Protein AF-A0A6C0FCL9-F1 (afdb_monomer_lite)

pLDDT: mean 81.34, std 17.06, range [39.16, 98.12]

Foldseek 3Di:
DDWDALCNFADPDPPPPPVCVLQPDDDLVPDPQWDFDDDPNDTATEGDDPPDDPVNSVLVVVQLVVLLVVLAQLLVLLVPDDLVVDDPLLVLLSVLLCQARNPPHPAEHADDCVSPDDQKAKAFAGKDFADPVPADQFADQPPDCVRVDPPDPPVSVVVNVRLSRIHGNYIHMHGHCVVVVHDDPLSSLLSSLCRSNVVSYHDPCSCDPSSVVSSVSSVVRD

Structure (mmCIF, N/CA/C/O backbone):
data_AF-A0A6C0FCL9-F1
#
_entry.id   AF-A0A6C0FCL9-F1
#
loop_
_atom_site.group_PDB
_atom_site.id
_atom_site.type_symbol
_atom_site.label_atom_id
_atom_site.label_alt_id
_atom_site.label_comp_id
_atom_site.label_asym_id
_atom_site.label_entity_id
_atom_site.label_seq_id
_atom_site.pdbx_PDB_ins_code
_atom_site.Cartn_x
_atom_site.Cartn_y
_atom_site.Cartn_z
_atom_site.occupancy
_atom_site.B_iso_or_equiv
_atom_site.auth_seq_id
_atom_site.auth_comp_id
_atom_site.auth_asym_id
_atom_site.auth_atom_id
_atom_site.pdbx_PDB_model_num
ATOM 1 N N . MET A 1 1 ? 12.953 -1.611 21.930 1.00 54.69 1 MET A N 1
ATOM 2 C CA . MET A 1 1 ? 11.938 -2.032 20.941 1.00 54.69 1 MET A CA 1
ATOM 3 C C . MET A 1 1 ? 12.520 -3.198 20.156 1.00 54.69 1 MET A C 1
ATOM 5 O O . MET A 1 1 ? 13.611 -3.046 19.620 1.00 54.69 1 MET A O 1
ATOM 9 N N . VAL A 1 2 ? 11.875 -4.367 20.166 1.00 50.66 2 VAL A N 1
ATOM 10 C CA . VAL A 1 2 ? 12.336 -5.530 19.387 1.00 50.66 2 VAL A CA 1
ATOM 11 C C . VAL A 1 2 ? 11.951 -5.294 17.926 1.00 50.66 2 VAL A C 1
ATOM 13 O O . VAL A 1 2 ? 10.780 -5.051 17.640 1.00 50.66 2 VAL A O 1
ATOM 16 N N . LYS A 1 3 ? 12.930 -5.308 17.015 1.00 55.44 3 LYS A N 1
ATOM 17 C CA . LYS A 1 3 ? 12.666 -5.286 15.572 1.00 55.44 3 LYS A CA 1
ATOM 18 C C . LYS A 1 3 ? 12.391 -6.713 15.124 1.00 55.44 3 LYS A C 1
ATOM 20 O O . LYS A 1 3 ? 13.231 -7.580 15.348 1.00 55.44 3 LYS A O 1
ATOM 25 N N . LEU A 1 4 ? 11.234 -6.936 14.516 1.00 55.12 4 LEU A N 1
ATOM 26 C CA . LEU A 1 4 ? 10.933 -8.198 13.860 1.00 55.12 4 LEU A CA 1
ATOM 27 C C . LEU A 1 4 ? 11.399 -8.088 12.410 1.00 55.12 4 LEU A C 1
ATOM 29 O O . LEU A 1 4 ? 11.199 -7.065 11.748 1.00 55.12 4 LEU A O 1
ATOM 33 N N . THR A 1 5 ? 12.054 -9.126 11.911 1.00 53.56 5 THR A N 1
ATOM 34 C CA . THR A 1 5 ? 12.313 -9.234 10.480 1.00 53.56 5 THR A CA 1
ATOM 35 C C . THR A 1 5 ? 10.999 -9.504 9.749 1.00 53.56 5 THR A C 1
ATOM 37 O O . THR A 1 5 ? 10.046 -10.032 10.323 1.00 53.56 5 THR A O 1
ATOM 40 N N . GLU A 1 6 ? 10.950 -9.176 8.457 1.00 51.12 6 GLU A N 1
ATOM 41 C CA . GLU A 1 6 ? 9.853 -9.584 7.568 1.00 51.12 6 GLU A CA 1
ATOM 42 C C . GLU A 1 6 ? 9.535 -11.081 7.721 1.00 51.12 6 GLU A C 1
ATOM 44 O O . GLU A 1 6 ? 8.375 -11.470 7.707 1.00 51.12 6 GLU A O 1
ATOM 49 N N . TRP A 1 7 ? 10.543 -11.918 7.975 1.00 51.59 7 TRP A N 1
ATOM 50 C CA . TRP A 1 7 ? 10.391 -13.365 8.123 1.00 51.59 7 TRP A CA 1
ATOM 51 C C . TRP A 1 7 ? 9.833 -13.817 9.467 1.00 51.59 7 TRP A C 1
ATOM 53 O O . TRP A 1 7 ? 9.133 -14.825 9.504 1.00 51.59 7 TRP A O 1
ATOM 63 N N . ASP A 1 8 ? 10.065 -13.054 10.534 1.00 52.69 8 ASP A N 1
ATOM 64 C CA . ASP A 1 8 ? 9.484 -13.338 11.852 1.00 52.69 8 ASP A CA 1
ATOM 65 C C . ASP A 1 8 ? 7.955 -13.151 11.851 1.00 52.69 8 ASP A C 1
ATOM 67 O O . ASP A 1 8 ? 7.264 -13.649 12.739 1.00 52.69 8 ASP A O 1
ATOM 71 N N . VAL A 1 9 ? 7.426 -12.438 10.847 1.00 54.75 9 VAL A N 1
ATOM 72 C CA . VAL A 1 9 ? 6.026 -12.001 10.757 1.00 54.75 9 VAL A CA 1
ATOM 73 C C . VAL A 1 9 ? 5.304 -12.577 9.528 1.00 54.75 9 VAL A C 1
ATOM 75 O O . VAL A 1 9 ? 4.130 -12.927 9.621 1.00 54.75 9 VAL A O 1
ATOM 78 N N . LEU A 1 10 ? 5.974 -12.694 8.375 1.00 53.25 10 LEU A N 1
ATOM 79 C CA . LEU A 1 10 ? 5.348 -13.075 7.102 1.00 53.25 10 LEU A CA 1
ATOM 80 C C . LEU A 1 10 ? 5.262 -14.586 6.893 1.00 53.25 10 LEU A C 1
ATOM 82 O O . LEU A 1 10 ? 4.273 -15.051 6.344 1.00 53.25 10 LEU A O 1
ATOM 86 N N . VAL A 1 11 ? 6.274 -15.368 7.273 1.00 47.28 11 VAL A N 1
ATOM 87 C CA . VAL A 1 11 ? 6.359 -16.769 6.837 1.00 47.28 11 VAL A CA 1
ATOM 88 C C . VAL A 1 11 ? 6.848 -17.636 7.978 1.00 47.28 11 VAL A C 1
ATOM 90 O O . VAL A 1 11 ? 8.023 -17.972 8.086 1.00 47.28 11 VAL A O 1
ATOM 93 N N . ASN A 1 12 ? 5.903 -18.103 8.784 1.00 44.75 12 ASN A N 1
ATOM 94 C CA . ASN A 1 12 ? 6.090 -19.333 9.541 1.00 44.75 12 ASN A CA 1
ATOM 95 C C . ASN A 1 12 ? 5.885 -20.532 8.586 1.00 44.75 12 ASN A C 1
ATOM 97 O O . ASN A 1 12 ? 5.016 -21.374 8.775 1.00 44.75 12 ASN A O 1
ATOM 101 N N . GLY A 1 13 ? 6.648 -20.550 7.494 1.00 40.31 13 GLY A N 1
ATOM 102 C CA . GLY A 1 13 ? 6.708 -21.615 6.498 1.00 40.31 13 GLY A CA 1
ATOM 103 C C . GLY A 1 13 ? 8.093 -22.244 6.561 1.00 40.31 13 GLY A C 1
ATOM 104 O O . GLY A 1 13 ? 9.093 -21.552 6.778 1.00 40.31 13 GLY A O 1
ATOM 105 N N . ARG A 1 14 ? 8.174 -23.570 6.426 1.00 40.28 14 ARG A N 1
ATOM 106 C CA . ARG A 1 14 ? 9.465 -24.272 6.407 1.00 40.28 14 ARG A CA 1
ATOM 107 C C . ARG A 1 14 ? 10.369 -23.645 5.338 1.00 40.28 14 ARG A C 1
ATOM 109 O O . ARG A 1 14 ? 9.902 -23.221 4.285 1.00 40.28 14 ARG A O 1
ATOM 116 N N . LYS A 1 15 ? 11.681 -23.613 5.588 1.00 43.03 15 LYS A N 1
ATOM 117 C CA . LYS A 1 15 ? 12.685 -23.345 4.547 1.00 43.03 15 LYS A CA 1
ATOM 118 C C . LYS A 1 15 ? 12.400 -24.318 3.383 1.00 43.03 15 LYS A C 1
ATOM 120 O O . LYS A 1 15 ? 12.544 -25.520 3.584 1.00 43.03 15 LYS A O 1
ATOM 125 N N . GLY A 1 16 ? 11.907 -23.816 2.245 1.00 49.69 16 GLY A N 1
ATOM 126 C CA . GLY A 1 16 ? 11.413 -24.629 1.117 1.00 49.69 16 GLY A CA 1
ATOM 127 C C . GLY A 1 16 ? 9.919 -24.487 0.774 1.00 49.69 16 GLY A C 1
ATOM 128 O O . GLY A 1 16 ? 9.460 -25.148 -0.150 1.00 49.69 16 GLY A O 1
ATOM 129 N N . ASP A 1 17 ? 9.150 -23.653 1.480 1.00 58.12 17 ASP A N 1
ATOM 130 C CA . ASP A 1 17 ? 7.783 -23.307 1.069 1.00 58.12 17 ASP A CA 1
ATOM 131 C C . ASP A 1 17 ? 7.803 -22.326 -0.116 1.00 58.12 17 ASP A C 1
ATOM 133 O O . ASP A 1 17 ? 8.295 -21.203 0.006 1.00 58.12 17 ASP A O 1
ATOM 137 N N . SER A 1 18 ? 7.250 -22.749 -1.256 1.00 57.31 18 SER A N 1
ATOM 138 C CA . SER A 1 18 ? 7.145 -21.950 -2.487 1.00 57.31 18 SER A CA 1
ATOM 139 C C . SER A 1 18 ? 6.470 -20.586 -2.291 1.00 57.31 18 SER A C 1
ATOM 141 O O . SER A 1 18 ? 6.788 -19.639 -3.003 1.00 57.31 18 SER A O 1
ATOM 143 N N . THR A 1 19 ? 5.599 -20.429 -1.286 1.00 56.75 19 THR A N 1
ATOM 144 C CA . THR A 1 19 ? 4.970 -19.131 -0.975 1.00 56.75 19 THR A CA 1
ATOM 145 C C . THR A 1 19 ? 5.979 -18.083 -0.505 1.00 56.75 19 THR A C 1
ATOM 147 O O . THR A 1 19 ? 5.795 -16.891 -0.762 1.00 56.75 19 THR A O 1
ATOM 150 N N . ARG A 1 20 ? 7.090 -18.518 0.106 1.00 58.12 20 ARG A N 1
ATOM 151 C CA . ARG A 1 20 ? 8.201 -17.648 0.499 1.00 58.12 20 ARG A CA 1
ATOM 152 C C . ARG A 1 20 ? 8.870 -17.014 -0.714 1.00 58.12 20 ARG A C 1
ATOM 154 O O . ARG A 1 20 ? 9.129 -15.818 -0.696 1.00 58.12 20 ARG A O 1
ATOM 161 N N . GLU A 1 21 ? 9.109 -17.791 -1.765 1.00 59.94 21 GLU A N 1
ATOM 162 C CA . GLU A 1 21 ? 9.793 -17.327 -2.980 1.00 59.94 21 GLU A CA 1
ATOM 163 C C . GLU A 1 21 ? 8.985 -16.251 -3.722 1.00 59.94 21 GLU A C 1
ATOM 165 O O . GLU A 1 21 ? 9.554 -15.376 -4.370 1.00 59.94 21 GLU A O 1
ATOM 170 N N . ILE A 1 22 ? 7.656 -16.262 -3.574 1.00 64.19 22 ILE A N 1
ATOM 171 C CA . ILE A 1 22 ? 6.773 -15.273 -4.202 1.00 64.19 22 ILE A CA 1
ATOM 172 C C . ILE A 1 22 ? 6.792 -13.934 -3.436 1.00 64.19 22 ILE A C 1
ATOM 174 O O . ILE A 1 22 ? 6.650 -12.885 -4.060 1.00 64.19 22 ILE A O 1
ATOM 178 N N . TRP A 1 23 ? 7.030 -13.9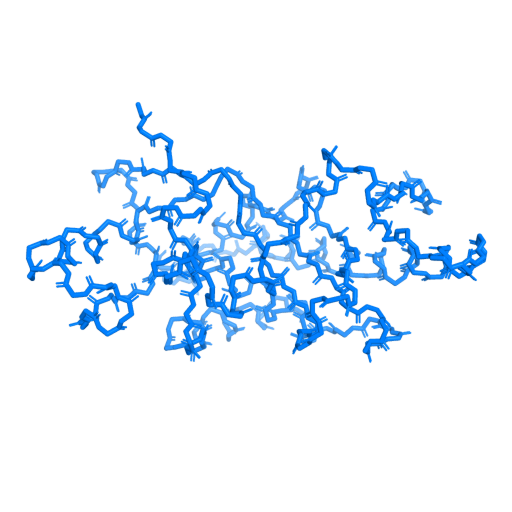36 -2.120 1.00 65.19 23 TRP A N 1
ATOM 179 C CA . TRP A 1 23 ? 7.094 -12.722 -1.282 1.00 65.19 23 TRP A CA 1
ATOM 180 C C . TRP A 1 23 ? 8.518 -12.183 -1.057 1.00 65.19 23 TRP A C 1
ATOM 182 O O . TRP A 1 23 ? 8.700 -11.006 -0.708 1.00 65.19 23 TRP A O 1
ATOM 192 N N . ASP A 1 24 ? 9.530 -13.029 -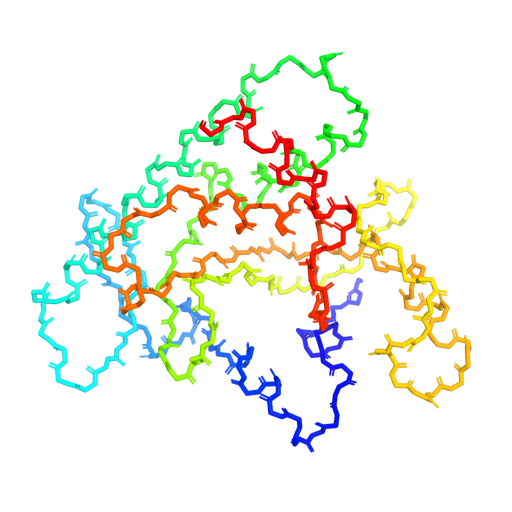1.262 1.00 66.38 24 ASP A N 1
ATOM 193 C CA . ASP A 1 24 ? 10.948 -12.699 -1.122 1.00 66.38 24 ASP A CA 1
ATOM 194 C C . ASP A 1 24 ? 11.482 -12.007 -2.378 1.00 66.38 24 ASP A C 1
ATOM 196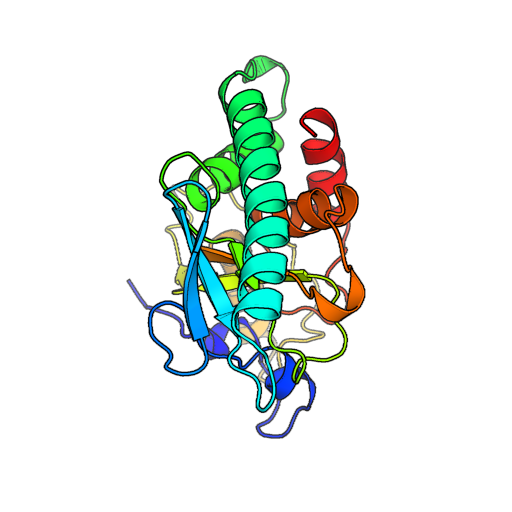 O O . ASP A 1 24 ? 12.160 -12.592 -3.224 1.00 66.38 24 ASP A O 1
ATOM 200 N N . PHE A 1 25 ? 11.140 -10.732 -2.530 1.00 71.88 25 PHE A N 1
ATOM 201 C CA . PHE A 1 25 ? 11.783 -9.882 -3.519 1.00 71.88 25 PHE A CA 1
ATOM 202 C C . PHE A 1 25 ? 12.275 -8.579 -2.889 1.00 71.88 25 PHE A C 1
ATOM 204 O O . PHE A 1 25 ? 11.694 -8.085 -1.908 1.00 71.88 25 PHE A O 1
ATOM 211 N N . PRO A 1 26 ? 13.392 -8.049 -3.416 1.00 73.75 26 PRO A N 1
ATOM 212 C CA . PRO A 1 26 ? 14.170 -7.057 -2.707 1.00 73.75 26 PRO A CA 1
ATOM 213 C C . PRO A 1 26 ? 13.488 -5.688 -2.735 1.00 73.75 26 PRO A C 1
ATOM 215 O O . PRO A 1 26 ? 12.796 -5.339 -3.692 1.00 73.75 26 PRO A O 1
ATOM 218 N N . ASP A 1 27 ? 13.714 -4.912 -1.677 1.00 81.31 27 ASP A N 1
ATOM 219 C CA . ASP A 1 27 ? 13.297 -3.514 -1.582 1.00 81.31 27 ASP A CA 1
ATOM 220 C C . ASP A 1 27 ? 13.949 -2.688 -2.711 1.00 81.31 27 ASP A C 1
ATOM 222 O O . ASP A 1 27 ? 15.181 -2.670 -2.812 1.00 81.31 27 ASP A O 1
ATOM 226 N N . PRO A 1 28 ? 13.175 -1.986 -3.559 1.00 79.06 28 PRO A N 1
ATOM 227 C CA . PRO A 1 28 ? 13.692 -1.183 -4.655 1.00 79.06 28 PRO A CA 1
ATOM 228 C C . PRO A 1 28 ? 14.589 -0.036 -4.197 1.00 79.06 28 PRO A C 1
ATOM 230 O O . PRO A 1 28 ? 15.353 0.475 -5.009 1.00 79.06 28 PRO A O 1
ATOM 233 N N . ILE A 1 29 ? 14.522 0.372 -2.927 1.00 77.12 29 ILE A N 1
ATOM 234 C CA . ILE A 1 29 ? 15.414 1.393 -2.366 1.00 77.12 29 ILE A CA 1
ATOM 235 C C . ILE A 1 29 ? 16.844 0.851 -2.238 1.00 77.12 29 ILE A C 1
ATOM 237 O O . ILE A 1 29 ? 17.804 1.589 -2.436 1.00 77.12 29 ILE A O 1
ATOM 241 N N . ASN A 1 30 ? 16.988 -0.442 -1.944 1.00 76.69 30 ASN A N 1
ATOM 242 C CA . ASN A 1 30 ? 18.251 -1.065 -1.553 1.00 76.69 30 ASN A CA 1
ATOM 243 C C . ASN A 1 30 ? 18.708 -2.159 -2.533 1.00 76.69 30 ASN A C 1
ATOM 245 O O . ASN A 1 30 ? 19.544 -2.994 -2.190 1.00 76.69 30 ASN A O 1
ATOM 249 N N . SER A 1 31 ? 18.153 -2.196 -3.750 1.00 81.88 31 SER A N 1
ATOM 250 C CA . SER A 1 31 ? 18.373 -3.297 -4.690 1.00 81.88 31 SER A CA 1
ATOM 251 C C . SER A 1 31 ? 18.832 -2.851 -6.067 1.00 81.88 31 SER A C 1
ATOM 253 O O . SER A 1 31 ? 18.216 -2.007 -6.713 1.00 81.88 31 SER A O 1
ATOM 255 N N . SER A 1 32 ? 19.843 -3.545 -6.589 1.00 85.12 32 SER A N 1
ATOM 256 C CA . SER A 1 32 ? 20.283 -3.422 -7.981 1.00 85.12 32 SER A CA 1
ATOM 257 C C . SER A 1 32 ? 19.276 -3.981 -8.995 1.00 85.12 32 SER A C 1
ATOM 259 O O . SER A 1 32 ? 19.417 -3.700 -10.188 1.00 85.12 32 SER A O 1
ATOM 261 N N . THR A 1 33 ? 18.259 -4.723 -8.532 1.00 88.00 33 THR A N 1
ATOM 262 C CA . THR A 1 33 ? 17.177 -5.312 -9.348 1.00 88.00 33 THR A CA 1
ATOM 263 C C . THR A 1 33 ? 16.291 -4.250 -9.992 1.00 88.00 33 THR A C 1
ATOM 265 O O . THR A 1 33 ? 15.643 -4.520 -11.001 1.00 88.00 33 THR A O 1
ATOM 268 N N . TYR A 1 34 ? 16.272 -3.041 -9.433 1.00 91.75 34 TYR A N 1
ATOM 269 C CA . TYR A 1 34 ? 15.454 -1.940 -9.916 1.00 91.75 34 TYR A CA 1
ATOM 270 C C . TYR A 1 34 ? 16.313 -0.845 -10.542 1.00 91.75 34 TYR A C 1
ATOM 272 O O . TYR A 1 34 ? 17.492 -0.663 -10.225 1.00 91.75 34 TYR A O 1
ATOM 280 N N . GLU A 1 35 ? 15.706 -0.124 -11.470 1.00 92.69 35 GLU A N 1
ATOM 281 C CA . GLU A 1 35 ? 16.215 1.095 -12.071 1.00 92.69 35 GLU A CA 1
ATOM 282 C C . GLU A 1 35 ? 15.272 2.246 -11.729 1.00 92.69 35 GLU A C 1
ATOM 284 O O . GLU A 1 35 ? 14.050 2.097 -11.766 1.00 92.69 35 GLU A O 1
ATOM 289 N N . SER A 1 36 ? 15.845 3.396 -11.381 1.00 93.69 36 SER A N 1
ATOM 290 C CA . SER A 1 36 ? 15.086 4.620 -11.147 1.00 93.69 36 SER A CA 1
ATOM 291 C C . SER A 1 36 ? 14.842 5.321 -12.479 1.00 93.69 36 SER A C 1
ATOM 293 O O . SER A 1 36 ? 15.761 5.917 -13.038 1.00 93.69 36 SER A O 1
ATOM 295 N N . ILE A 1 37 ? 13.597 5.314 -12.945 1.00 95.12 37 ILE A N 1
ATOM 296 C CA . ILE A 1 37 ? 13.179 6.014 -14.160 1.00 95.12 37 ILE A CA 1
ATOM 297 C C . ILE A 1 37 ? 12.484 7.321 -13.781 1.00 95.12 37 ILE A C 1
ATOM 299 O O . ILE A 1 37 ? 11.510 7.322 -13.026 1.00 95.12 37 ILE A O 1
ATOM 303 N N . THR A 1 38 ? 12.975 8.443 -14.308 1.00 95.38 38 THR A N 1
ATOM 304 C CA . THR A 1 38 ? 12.361 9.759 -14.086 1.00 95.38 38 THR A CA 1
ATOM 305 C C . THR A 1 38 ? 11.255 10.011 -15.104 1.00 95.38 38 THR A C 1
ATOM 307 O O . THR A 1 38 ? 11.496 10.004 -16.308 1.00 95.38 38 THR A O 1
ATOM 310 N N . TYR A 1 39 ? 10.048 10.302 -14.625 1.00 95.31 39 TYR A N 1
ATOM 311 C CA . TYR A 1 39 ? 8.908 10.700 -15.442 1.00 95.31 39 TYR A CA 1
ATOM 312 C C . TYR A 1 39 ? 8.123 11.820 -14.749 1.00 95.31 39 TYR A C 1
ATOM 314 O O . TYR A 1 39 ? 7.870 11.761 -13.547 1.00 95.31 39 TYR A O 1
ATOM 322 N N . ALA A 1 40 ? 7.760 12.870 -15.496 1.00 94.12 40 ALA A N 1
ATOM 323 C CA . ALA A 1 40 ? 7.053 14.049 -14.973 1.00 94.12 40 ALA A CA 1
ATOM 324 C C . ALA A 1 40 ? 7.689 14.646 -13.691 1.00 94.12 40 ALA A C 1
ATOM 326 O O . ALA A 1 40 ? 6.992 15.034 -12.754 1.00 94.12 40 ALA A O 1
ATOM 327 N N . GLY A 1 41 ? 9.027 14.675 -13.628 1.00 92.00 41 GLY A N 1
ATOM 328 C CA . GLY A 1 41 ? 9.785 15.210 -12.488 1.00 92.00 41 GLY A CA 1
ATOM 329 C C . GLY A 1 41 ? 9.803 14.326 -11.232 1.00 92.00 41 GLY A C 1
ATOM 330 O O . GLY A 1 41 ? 10.355 14.736 -10.213 1.00 92.00 41 GLY A O 1
ATOM 331 N N . LYS A 1 42 ? 9.225 13.119 -11.278 1.00 92.56 42 LYS A N 1
ATOM 332 C CA . LYS A 1 42 ? 9.266 12.123 -10.197 1.00 92.56 42 LYS A CA 1
ATOM 333 C C . LYS A 1 42 ? 10.057 10.890 -10.643 1.00 92.56 42 LYS A C 1
ATOM 335 O O . LYS A 1 42 ? 10.077 10.561 -11.823 1.00 92.56 42 LYS A O 1
ATOM 340 N N . SER A 1 43 ? 10.711 10.219 -9.698 1.00 92.81 43 SER A N 1
ATOM 341 C CA . SER A 1 43 ? 11.435 8.961 -9.932 1.00 92.81 43 SER A CA 1
ATOM 342 C C . SER A 1 43 ? 10.560 7.771 -9.532 1.00 92.81 43 SER A C 1
ATOM 344 O O . SER A 1 43 ? 9.891 7.818 -8.495 1.00 92.81 43 SER A O 1
ATOM 346 N N . TYR A 1 44 ? 10.568 6.732 -10.368 1.00 93.38 44 TYR A N 1
ATOM 347 C CA . TYR A 1 44 ? 9.815 5.493 -10.201 1.00 93.38 44 TYR A CA 1
ATOM 348 C C . TYR A 1 44 ? 10.744 4.287 -10.313 1.00 93.38 44 TYR A C 1
ATOM 350 O O . TYR A 1 44 ? 11.589 4.230 -11.207 1.00 93.38 44 TYR A O 1
ATOM 358 N N . SER A 1 45 ? 10.566 3.310 -9.425 1.00 93.94 45 SER A N 1
ATOM 359 C CA . SER A 1 45 ? 11.366 2.085 -9.414 1.00 93.94 45 SER A CA 1
ATOM 360 C C . SER A 1 45 ? 10.781 1.046 -10.369 1.00 93.94 45 SER A C 1
ATOM 362 O O . SER A 1 45 ? 9.708 0.495 -10.118 1.00 93.94 45 SER A O 1
ATOM 364 N N . VAL A 1 46 ? 11.506 0.773 -11.452 1.00 94.00 46 VAL A N 1
ATOM 365 C CA . VAL A 1 46 ? 11.133 -0.160 -12.526 1.00 94.00 46 VAL A CA 1
ATOM 366 C C . VAL A 1 46 ? 12.076 -1.362 -12.492 1.00 94.00 46 VAL A C 1
ATOM 368 O O . VAL A 1 46 ? 13.285 -1.196 -12.343 1.00 94.00 46 VAL A O 1
ATOM 371 N N . CYS A 1 47 ? 11.560 -2.584 -12.603 1.00 91.81 47 CYS A N 1
ATOM 372 C CA . CYS A 1 47 ? 12.378 -3.794 -12.578 1.00 91.81 47 CYS A CA 1
ATOM 373 C C . CYS A 1 47 ? 13.282 -3.876 -13.815 1.00 91.81 47 CYS A C 1
ATOM 375 O O . CYS A 1 47 ? 12.843 -3.712 -14.959 1.00 91.81 47 CYS A O 1
ATOM 377 N N . LYS A 1 48 ? 14.554 -4.216 -13.602 1.00 89.81 48 LYS A N 1
ATOM 378 C CA . LYS A 1 48 ? 15.490 -4.512 -14.687 1.00 89.81 48 LYS A CA 1
ATOM 379 C C . LYS A 1 48 ? 15.206 -5.904 -15.233 1.00 89.81 48 LYS A C 1
ATOM 381 O O . LYS A 1 48 ? 15.381 -6.906 -14.541 1.00 89.81 48 LYS A O 1
ATOM 386 N N . HIS A 1 49 ? 14.829 -5.974 -16.505 1.00 84.75 49 HIS A N 1
ATOM 387 C CA . HIS A 1 49 ? 14.706 -7.235 -17.232 1.00 84.75 49 HIS A CA 1
ATOM 388 C C . HIS A 1 49 ? 15.594 -7.235 -18.463 1.00 84.75 49 HIS A C 1
ATOM 390 O O . HIS A 1 49 ? 15.673 -6.246 -19.193 1.00 84.75 49 HIS A O 1
ATOM 396 N N . LYS A 1 50 ? 16.231 -8.382 -18.716 1.00 83.94 50 LYS A N 1
ATOM 397 C CA . LYS A 1 50 ? 17.015 -8.597 -19.930 1.00 83.94 50 LYS A CA 1
ATOM 398 C C . LYS A 1 50 ? 16.120 -8.359 -21.150 1.00 83.94 50 LYS A C 1
ATOM 400 O O . LYS A 1 50 ? 15.063 -8.972 -21.263 1.00 83.94 50 LYS A O 1
ATOM 405 N N . GLY A 1 51 ? 16.558 -7.477 -22.045 1.00 86.00 51 GLY A N 1
ATOM 406 C CA . GLY A 1 51 ? 15.848 -7.157 -23.284 1.00 86.00 51 GLY A CA 1
ATOM 407 C C . GLY A 1 51 ? 14.819 -6.028 -23.185 1.00 86.00 51 GLY A C 1
ATOM 408 O O . GLY A 1 51 ? 14.217 -5.709 -24.206 1.00 86.00 51 GLY A O 1
ATOM 409 N N . ARG A 1 52 ? 14.622 -5.393 -22.017 1.00 91.44 52 ARG A N 1
ATOM 410 C CA . ARG A 1 52 ? 13.814 -4.166 -21.950 1.00 91.44 52 ARG A CA 1
ATOM 411 C C . ARG A 1 52 ? 14.550 -2.986 -22.569 1.00 91.44 52 ARG A C 1
ATOM 413 O O . ARG A 1 52 ? 15.705 -2.727 -22.244 1.00 91.44 52 ARG A O 1
ATOM 420 N N . THR A 1 53 ? 13.857 -2.249 -23.428 1.00 94.12 53 THR A N 1
ATOM 421 C CA . THR A 1 53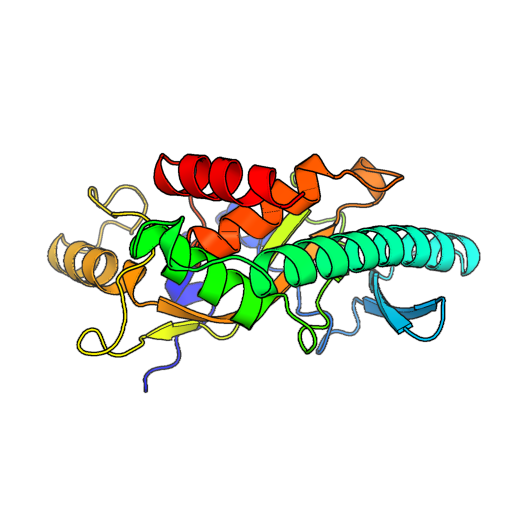 ? 14.344 -0.990 -23.999 1.00 94.12 53 THR A CA 1
ATOM 422 C C . THR A 1 53 ? 14.035 0.185 -23.070 1.00 94.12 53 THR A C 1
ATOM 424 O O . THR A 1 53 ? 13.097 0.134 -22.272 1.00 94.12 53 THR A O 1
ATOM 427 N N . SER A 1 54 ? 14.760 1.298 -23.212 1.00 93.75 54 SER A N 1
ATOM 428 C CA . SER A 1 54 ? 14.482 2.536 -22.462 1.00 93.75 54 SER A CA 1
ATOM 429 C C . SER A 1 54 ? 13.056 3.060 -22.684 1.00 93.75 54 SER A C 1
ATOM 431 O O . SER A 1 54 ? 12.445 3.616 -21.770 1.00 93.75 54 SER A O 1
ATOM 433 N N . SER A 1 55 ? 12.495 2.842 -23.880 1.00 95.19 55 SER A N 1
ATOM 434 C CA . SER A 1 55 ? 11.100 3.175 -24.184 1.00 95.19 55 SER A CA 1
ATOM 435 C C . SER A 1 55 ? 10.132 2.339 -23.342 1.00 95.19 55 SER A C 1
ATOM 437 O O . SER A 1 55 ? 9.266 2.911 -22.687 1.00 95.19 55 SER A O 1
ATOM 439 N N . GLN A 1 56 ? 10.324 1.018 -23.256 1.00 94.69 56 GLN A N 1
ATOM 440 C CA . GLN A 1 56 ? 9.486 0.154 -22.413 1.00 94.69 56 GLN A CA 1
ATOM 441 C C . GLN A 1 56 ? 9.582 0.526 -20.929 1.00 94.69 56 GLN A C 1
ATOM 443 O O . GLN A 1 56 ? 8.563 0.590 -20.248 1.00 94.69 56 GLN A O 1
ATOM 448 N N . MET A 1 57 ? 10.787 0.822 -20.433 1.00 95.06 57 MET A N 1
ATOM 449 C CA . MET A 1 57 ? 10.991 1.263 -19.046 1.00 95.06 57 MET A CA 1
ATOM 450 C C . MET A 1 57 ? 10.248 2.578 -18.755 1.00 95.06 57 MET A C 1
ATOM 452 O O . MET A 1 57 ? 9.652 2.743 -17.691 1.00 95.06 57 MET A O 1
ATOM 456 N N . THR A 1 58 ? 10.227 3.492 -19.728 1.00 95.69 58 THR A N 1
ATOM 457 C CA . THR A 1 58 ? 9.497 4.763 -19.638 1.00 95.69 58 THR A CA 1
ATOM 458 C C . THR A 1 58 ? 7.982 4.552 -19.660 1.00 95.69 58 THR A C 1
ATOM 460 O O . THR A 1 58 ? 7.279 5.173 -18.867 1.00 95.69 58 THR A O 1
ATOM 463 N N . GLU A 1 59 ? 7.460 3.660 -20.508 1.00 95.50 59 GLU A N 1
ATOM 464 C CA . GLU A 1 59 ? 6.031 3.305 -20.511 1.00 95.50 59 GLU A CA 1
ATOM 465 C C . GLU A 1 59 ? 5.585 2.707 -19.171 1.00 95.50 59 GLU A C 1
ATOM 467 O O . GLU A 1 59 ? 4.532 3.061 -18.645 1.00 95.50 59 GLU A O 1
ATOM 472 N N . ILE A 1 60 ? 6.418 1.871 -18.552 1.00 95.38 60 ILE A N 1
ATOM 473 C CA . ILE A 1 60 ? 6.144 1.352 -17.208 1.00 95.38 60 ILE A CA 1
ATOM 474 C C . ILE A 1 60 ? 6.107 2.494 -16.187 1.00 95.38 60 ILE A C 1
ATOM 476 O O . ILE A 1 60 ? 5.155 2.593 -15.413 1.00 95.38 60 ILE A O 1
ATOM 480 N N . ALA A 1 61 ? 7.086 3.403 -16.215 1.00 95.50 61 ALA A N 1
ATOM 481 C CA . ALA A 1 61 ? 7.103 4.564 -15.327 1.00 95.50 61 ALA A CA 1
ATOM 482 C C . ALA A 1 61 ? 5.857 5.456 -15.496 1.00 95.50 61 ALA A C 1
ATOM 484 O O . ALA A 1 61 ? 5.337 5.964 -14.502 1.00 95.50 61 ALA A O 1
ATOM 485 N N . LYS A 1 62 ? 5.322 5.594 -16.720 1.00 96.38 62 LYS A N 1
ATOM 486 C CA . LYS A 1 62 ? 4.043 6.283 -16.974 1.00 96.38 62 LYS A CA 1
ATOM 487 C C . LYS A 1 62 ? 2.882 5.616 -16.239 1.00 96.38 62 LYS A C 1
ATOM 489 O O . LYS A 1 62 ? 2.126 6.310 -15.563 1.00 96.38 62 LYS A O 1
ATOM 494 N N . ILE A 1 63 ? 2.770 4.288 -16.315 1.00 96.25 63 ILE A N 1
ATOM 495 C CA . ILE A 1 63 ? 1.724 3.532 -15.608 1.00 96.25 63 ILE A CA 1
ATOM 496 C C . ILE A 1 63 ? 1.849 3.749 -14.094 1.00 96.25 63 ILE A C 1
ATOM 498 O O . ILE A 1 63 ? 0.871 4.105 -13.436 1.00 96.25 63 ILE A O 1
ATOM 502 N N . LEU A 1 64 ? 3.053 3.608 -13.530 1.00 95.50 64 LEU A N 1
ATOM 503 C CA . LEU A 1 64 ? 3.284 3.832 -12.096 1.00 95.50 64 LEU A CA 1
ATOM 504 C C . LEU A 1 64 ? 2.953 5.277 -11.679 1.00 95.50 64 LEU A C 1
ATOM 506 O O . LEU A 1 64 ? 2.406 5.510 -10.597 1.00 95.50 64 LEU A O 1
ATOM 510 N N . ALA A 1 65 ? 3.216 6.255 -12.548 1.00 95.25 65 ALA A N 1
ATOM 511 C CA . ALA A 1 65 ? 2.849 7.646 -12.318 1.00 95.25 65 ALA A CA 1
ATOM 512 C C . ALA A 1 65 ? 1.333 7.870 -12.276 1.00 95.25 65 ALA A C 1
ATOM 514 O O . ALA A 1 65 ? 0.859 8.657 -11.451 1.00 95.25 65 ALA A O 1
ATOM 515 N N . GLU A 1 66 ? 0.560 7.167 -13.107 1.00 95.94 66 GLU A N 1
ATOM 516 C CA . GLU A 1 66 ? -0.905 7.197 -13.046 1.00 95.94 66 GLU A CA 1
ATOM 517 C C . GLU A 1 66 ? -1.435 6.614 -11.735 1.00 95.94 66 GLU A C 1
ATOM 519 O O . GLU A 1 66 ? -2.310 7.219 -11.106 1.00 95.94 66 GLU A O 1
ATOM 524 N N . TYR A 1 67 ? -0.872 5.495 -11.274 1.00 95.75 67 TYR A N 1
ATOM 525 C CA . TYR A 1 67 ? -1.181 4.949 -9.951 1.00 95.75 67 TYR A CA 1
ATOM 526 C C . TYR A 1 67 ? -0.880 5.965 -8.844 1.00 95.75 67 TYR A C 1
ATOM 528 O O . TYR A 1 67 ? -1.746 6.235 -8.012 1.00 95.75 67 TYR A O 1
ATOM 536 N N . GLN A 1 68 ? 0.298 6.601 -8.866 1.00 95.19 68 GLN A N 1
ATOM 537 C CA . GLN A 1 68 ? 0.683 7.575 -7.840 1.00 95.19 68 GLN A CA 1
ATOM 538 C C . GLN A 1 68 ? -0.241 8.795 -7.851 1.00 95.19 68 GLN A C 1
ATOM 540 O O . GLN A 1 68 ? -0.687 9.243 -6.799 1.00 95.19 68 GLN A O 1
ATOM 545 N N . LYS A 1 69 ? -0.582 9.314 -9.035 1.00 94.69 69 LYS A N 1
ATOM 546 C CA . LYS A 1 69 ? -1.514 10.440 -9.184 1.00 94.69 69 LYS A CA 1
ATOM 547 C C . LYS A 1 69 ? -2.873 10.131 -8.558 1.00 94.69 69 LYS A C 1
ATOM 549 O O . LYS A 1 69 ? -3.464 11.002 -7.922 1.00 94.69 69 LYS A O 1
ATOM 554 N N . ASN A 1 70 ? -3.396 8.924 -8.761 1.00 95.81 70 ASN A N 1
ATOM 555 C CA . ASN A 1 70 ? -4.685 8.539 -8.190 1.00 95.81 70 ASN A CA 1
ATOM 556 C C . ASN A 1 70 ? -4.587 8.227 -6.692 1.00 95.81 70 ASN A C 1
ATOM 558 O O . ASN A 1 70 ? -5.491 8.611 -5.954 1.00 95.81 70 ASN A O 1
ATOM 562 N N . ASN A 1 71 ? -3.473 7.661 -6.222 1.00 95.50 71 ASN A N 1
ATOM 563 C CA . ASN A 1 71 ? -3.195 7.538 -4.792 1.00 95.50 71 ASN A CA 1
ATOM 564 C C . ASN A 1 71 ? -3.227 8.915 -4.109 1.00 95.50 71 ASN A C 1
ATOM 566 O O . ASN A 1 71 ? -3.970 9.107 -3.150 1.00 95.50 71 ASN A O 1
ATOM 570 N N . ASP A 1 72 ? -2.518 9.904 -4.663 1.00 94.44 72 ASP A N 1
ATOM 571 C CA . ASP A 1 72 ? -2.462 11.269 -4.124 1.00 94.44 72 ASP A CA 1
ATOM 572 C C . ASP A 1 72 ? -3.870 11.897 -4.014 1.00 94.44 72 ASP A C 1
ATOM 574 O O . ASP A 1 72 ? -4.188 12.555 -3.019 1.00 94.44 72 ASP A O 1
ATOM 578 N N . LYS A 1 73 ? -4.752 11.650 -4.998 1.00 95.50 73 LYS A N 1
ATOM 579 C CA . LYS A 1 73 ? -6.160 12.089 -4.955 1.00 95.50 73 LYS A CA 1
ATOM 580 C C . LYS A 1 73 ? -6.946 11.425 -3.824 1.00 95.50 73 LYS A C 1
ATOM 582 O O . LYS A 1 73 ? -7.677 12.120 -3.117 1.00 95.50 73 LYS A O 1
ATOM 587 N N . ILE A 1 74 ? -6.811 10.108 -3.656 1.00 96.50 74 ILE A N 1
ATOM 588 C CA . ILE A 1 74 ? -7.474 9.365 -2.574 1.00 96.50 74 ILE A CA 1
ATOM 589 C C . ILE A 1 74 ? -7.001 9.911 -1.224 1.00 96.50 74 ILE A C 1
ATOM 591 O O . ILE A 1 74 ? -7.826 10.251 -0.379 1.00 96.50 74 ILE A O 1
ATOM 595 N N . MET A 1 75 ? -5.690 10.091 -1.041 1.00 96.62 75 MET A N 1
ATOM 596 C CA . MET A 1 75 ? -5.130 10.640 0.197 1.00 96.62 75 MET A CA 1
ATOM 597 C C . MET A 1 75 ? -5.656 12.040 0.502 1.00 96.62 75 MET A C 1
ATOM 599 O O . MET A 1 75 ? -5.992 12.328 1.650 1.00 96.62 75 MET A O 1
ATOM 603 N N . ALA A 1 76 ? -5.772 12.906 -0.509 1.00 95.81 76 ALA A N 1
ATOM 604 C CA . ALA A 1 76 ? -6.323 14.246 -0.333 1.00 95.81 76 ALA A CA 1
ATOM 605 C C . ALA A 1 76 ? -7.783 14.205 0.150 1.00 95.81 76 ALA A C 1
ATOM 607 O O . ALA A 1 76 ? -8.139 14.916 1.091 1.00 95.81 76 ALA A O 1
ATOM 608 N N . LYS A 1 77 ? -8.614 13.330 -0.431 1.00 97.75 77 LYS A N 1
ATOM 609 C CA . LYS A 1 77 ? -10.006 13.136 0.004 1.00 97.75 77 LYS A CA 1
ATOM 610 C C . LYS A 1 77 ? -10.086 12.557 1.425 1.00 97.75 77 LYS A C 1
ATOM 612 O O . LYS A 1 77 ? -10.885 13.034 2.226 1.00 97.75 77 LYS A O 1
ATOM 617 N N . ILE A 1 78 ? -9.236 11.583 1.771 1.00 97.38 78 ILE A N 1
ATOM 618 C CA . ILE A 1 78 ? -9.164 11.021 3.133 1.00 97.38 78 ILE A CA 1
ATOM 619 C C . ILE A 1 78 ? -8.745 12.091 4.151 1.00 97.38 78 ILE A C 1
ATOM 621 O O . ILE A 1 78 ? -9.293 12.136 5.255 1.00 97.38 78 ILE A O 1
ATOM 625 N N . ALA A 1 79 ? -7.785 12.951 3.801 1.00 96.62 79 ALA A N 1
ATOM 626 C CA . ALA A 1 79 ? -7.317 14.038 4.658 1.00 96.62 79 ALA A CA 1
ATOM 627 C C . ALA A 1 79 ? -8.388 15.122 4.871 1.00 96.62 79 ALA A C 1
ATOM 629 O O . ALA A 1 79 ? -8.474 15.682 5.959 1.00 96.62 79 ALA A O 1
ATOM 630 N N . ALA A 1 80 ? -9.229 15.380 3.865 1.00 97.31 80 ALA A N 1
ATOM 631 C CA . ALA A 1 80 ? -10.317 16.357 3.930 1.00 97.31 80 ALA A CA 1
ATOM 632 C C . ALA A 1 80 ? -11.594 15.841 4.627 1.00 97.31 80 ALA A C 1
ATOM 634 O O . ALA A 1 80 ? -12.571 16.582 4.757 1.00 97.31 80 ALA A O 1
ATOM 635 N N . ARG A 1 81 ? -11.628 14.572 5.058 1.00 97.38 81 ARG A N 1
ATOM 636 C CA . ARG A 1 81 ? -12.825 13.969 5.660 1.00 97.38 81 ARG A CA 1
ATOM 637 C C . ARG A 1 81 ? -13.207 14.648 6.979 1.00 97.38 81 ARG A C 1
ATOM 639 O O . ARG A 1 81 ? -12.352 15.028 7.780 1.00 97.38 81 ARG A O 1
ATOM 646 N N . LYS A 1 82 ? -14.502 14.671 7.286 1.00 96.88 82 LYS A N 1
ATOM 647 C CA . LYS A 1 82 ? -14.995 15.044 8.617 1.00 96.88 82 LYS A CA 1
ATOM 648 C C . LYS A 1 82 ? -14.945 13.814 9.524 1.00 96.88 82 LYS A C 1
ATOM 650 O O . LYS A 1 82 ? -15.713 12.880 9.334 1.00 96.88 82 LYS A O 1
ATOM 655 N N . LYS A 1 83 ? -14.049 13.803 10.520 1.00 95.75 83 LYS A N 1
ATOM 656 C CA . LYS A 1 83 ? -13.833 12.630 11.397 1.00 95.75 83 LYS A CA 1
ATOM 657 C C . LYS A 1 83 ? -15.113 12.113 12.073 1.00 95.75 83 LYS A C 1
ATOM 659 O O . LYS A 1 83 ? -15.242 10.909 12.240 1.00 95.75 83 LYS A O 1
ATOM 664 N N . LYS A 1 84 ? -16.057 13.000 12.414 1.00 96.25 84 LYS A N 1
ATOM 665 C CA . LYS A 1 84 ? -17.336 12.650 13.061 1.00 96.25 84 LYS A CA 1
ATOM 666 C C . LYS A 1 84 ? -18.259 11.759 12.217 1.00 96.25 84 LYS A C 1
ATOM 668 O O . LYS A 1 84 ? -19.166 11.156 12.772 1.00 96.25 84 LYS A O 1
ATOM 673 N N . ASP A 1 85 ? -18.032 11.685 10.905 1.00 97.81 85 ASP A N 1
ATOM 674 C CA . ASP A 1 85 ? -18.861 10.899 9.983 1.00 97.81 85 ASP A CA 1
ATOM 675 C C . ASP A 1 85 ? -18.425 9.416 9.930 1.00 97.81 85 ASP A C 1
ATOM 677 O O . ASP A 1 85 ? -18.984 8.631 9.167 1.00 97.81 85 ASP A O 1
ATOM 681 N N . TYR A 1 86 ? -17.410 9.032 10.712 1.00 97.62 86 TYR A N 1
ATOM 682 C CA . TYR A 1 86 ? -16.799 7.703 10.708 1.00 97.62 86 TYR A CA 1
ATOM 683 C C . TYR A 1 86 ? -16.652 7.178 12.134 1.00 97.62 86 TYR A C 1
ATOM 685 O O . TYR A 1 86 ? -16.387 7.940 13.067 1.00 97.62 86 TYR A O 1
ATOM 693 N N . SER A 1 87 ? -16.754 5.860 12.297 1.00 96.94 87 SER A N 1
ATOM 694 C CA . SER A 1 87 ? -16.454 5.194 13.566 1.00 96.94 87 SER A CA 1
ATOM 695 C C . SER A 1 87 ? -14.996 5.415 13.994 1.00 96.94 87 SER A C 1
ATOM 697 O O . SER A 1 87 ? -14.127 5.769 13.189 1.00 96.94 87 SER A O 1
ATOM 699 N N . GLU A 1 88 ? -14.691 5.182 15.272 1.00 95.62 88 GLU A N 1
ATOM 700 C CA . GLU A 1 88 ? -13.314 5.259 15.774 1.00 95.62 88 GLU A CA 1
ATOM 701 C C . GLU A 1 88 ? -12.380 4.317 15.000 1.00 95.62 88 GLU A C 1
ATOM 703 O O . GLU A 1 88 ? -11.316 4.738 14.540 1.00 95.62 88 GLU A O 1
ATOM 708 N N . LYS A 1 89 ? -12.822 3.072 14.770 1.00 94.56 89 LYS A N 1
ATOM 709 C CA . LYS A 1 89 ? -12.083 2.082 13.981 1.00 94.56 89 LYS A CA 1
ATOM 710 C C . LYS A 1 89 ? -11.792 2.601 12.575 1.00 94.56 89 LYS A C 1
ATOM 712 O O . LYS A 1 89 ? -10.630 2.640 12.188 1.00 94.56 89 LYS A O 1
ATOM 717 N N . GLU A 1 90 ? -12.805 3.045 11.828 1.00 97.31 90 GLU A N 1
ATOM 718 C CA . GLU A 1 90 ? -12.607 3.585 10.473 1.00 97.31 90 GLU A CA 1
ATOM 719 C C . GLU A 1 90 ? -11.647 4.782 10.479 1.00 97.31 90 GLU A C 1
ATOM 721 O O . GLU A 1 90 ? -10.757 4.872 9.635 1.00 97.31 90 GLU A O 1
ATOM 726 N N . ASN A 1 91 ? -11.761 5.682 11.461 1.00 97.56 91 ASN A N 1
ATOM 727 C CA . ASN A 1 91 ? -10.836 6.803 11.592 1.00 97.56 91 ASN A CA 1
ATOM 728 C C . ASN A 1 91 ? -9.390 6.344 11.790 1.00 97.56 91 ASN A C 1
ATOM 730 O O . ASN A 1 91 ? -8.498 6.902 11.151 1.00 97.56 91 ASN A O 1
ATOM 734 N N . LYS A 1 92 ? -9.159 5.322 12.618 1.00 95.94 92 LYS A N 1
ATOM 735 C CA . LYS A 1 92 ? -7.830 4.747 12.846 1.00 95.94 92 LYS A CA 1
ATOM 736 C C . LYS A 1 92 ? -7.292 4.029 11.605 1.00 95.94 92 LYS A C 1
ATOM 738 O O . LYS A 1 92 ? -6.118 4.185 11.278 1.00 95.94 92 LYS A O 1
ATOM 743 N N . GLN A 1 93 ? -8.144 3.334 10.852 1.00 96.19 93 GLN A N 1
ATOM 744 C CA . GLN A 1 93 ? -7.766 2.725 9.570 1.00 96.19 93 GLN A CA 1
ATOM 745 C C . GLN A 1 93 ? -7.343 3.784 8.541 1.00 96.19 93 GLN A C 1
ATOM 747 O O . GLN A 1 93 ? -6.313 3.644 7.883 1.00 96.19 93 GLN A O 1
ATOM 752 N N . LEU A 1 94 ? -8.092 4.883 8.436 1.00 97.50 94 LEU A N 1
ATOM 753 C CA . LEU A 1 94 ? -7.768 5.994 7.537 1.00 97.50 94 LEU A CA 1
ATOM 754 C C . LEU A 1 94 ? -6.513 6.763 7.982 1.00 97.50 94 LEU A C 1
ATOM 756 O O . LEU A 1 94 ? -5.749 7.228 7.139 1.00 97.50 94 LEU A O 1
ATOM 760 N N . GLU A 1 95 ? -6.271 6.883 9.290 1.00 95.69 95 GLU A N 1
ATOM 761 C CA . GLU A 1 95 ? -5.019 7.426 9.840 1.00 95.69 95 GLU A CA 1
ATOM 762 C C . GLU A 1 95 ? -3.809 6.559 9.452 1.00 95.69 95 GLU A C 1
ATOM 764 O O . GLU A 1 95 ? -2.795 7.109 9.021 1.00 95.69 95 GLU A O 1
ATOM 769 N N . LEU A 1 96 ? -3.922 5.224 9.506 1.00 94.12 96 LEU A N 1
ATOM 770 C CA . LEU A 1 96 ? -2.867 4.313 9.034 1.00 94.12 96 LEU A CA 1
ATOM 771 C C . LEU A 1 96 ? -2.590 4.470 7.536 1.00 94.12 96 LEU A C 1
ATOM 773 O O . LEU A 1 96 ? -1.431 4.505 7.121 1.00 94.12 96 LEU A O 1
ATOM 777 N N . VAL A 1 97 ? -3.637 4.599 6.720 1.00 95.75 97 VAL A N 1
ATOM 778 C CA . VAL A 1 97 ? -3.483 4.830 5.278 1.00 95.75 97 VAL A CA 1
ATOM 779 C C . VAL A 1 97 ? -2.748 6.144 5.015 1.00 95.75 97 VAL A C 1
ATOM 781 O O . VAL A 1 97 ? -1.771 6.144 4.274 1.00 95.75 97 VAL A O 1
ATOM 784 N N . LEU A 1 98 ? -3.133 7.242 5.673 1.00 95.44 98 LEU A N 1
ATOM 785 C CA . LEU A 1 98 ? -2.437 8.528 5.536 1.00 95.44 98 LEU A CA 1
ATOM 786 C C . LEU A 1 98 ? -0.978 8.466 6.013 1.00 95.44 98 LEU A C 1
ATOM 788 O O . LEU A 1 98 ? -0.112 9.056 5.365 1.00 95.44 98 LEU A O 1
ATOM 792 N N . LYS A 1 99 ? -0.699 7.748 7.113 1.00 93.25 99 LYS A N 1
ATOM 793 C CA . LYS A 1 99 ? 0.660 7.547 7.651 1.00 93.25 99 LYS A CA 1
ATOM 794 C C . LYS A 1 99 ? 1.579 6.896 6.616 1.00 93.25 99 LYS A C 1
ATOM 796 O O . LYS A 1 99 ? 2.730 7.304 6.493 1.00 93.25 99 LYS A O 1
ATOM 801 N N . HIS A 1 100 ? 1.081 5.902 5.880 1.00 92.62 100 HIS A N 1
ATOM 802 C CA . HIS A 1 100 ? 1.903 5.103 4.969 1.00 92.62 100 HIS A CA 1
ATOM 803 C C . HIS A 1 100 ? 1.823 5.499 3.494 1.00 92.62 100 HIS A C 1
ATOM 805 O O . HIS A 1 100 ? 2.751 5.148 2.771 1.00 92.62 100 HIS A O 1
ATOM 811 N N . HIS A 1 101 ? 0.764 6.196 3.062 1.00 93.75 101 HIS A N 1
ATOM 812 C CA . HIS A 1 101 ? 0.499 6.518 1.648 1.00 93.75 101 HIS A CA 1
ATOM 813 C C . HIS A 1 101 ? 0.271 8.014 1.350 1.00 93.75 101 HIS A C 1
ATOM 815 O O . HIS A 1 101 ? 0.086 8.366 0.186 1.00 93.75 101 HIS A O 1
ATOM 821 N N . GLY A 1 102 ? 0.333 8.898 2.360 1.00 87.12 102 GLY A N 1
ATOM 822 C CA . GLY A 1 102 ? 0.186 10.358 2.238 1.00 87.12 102 GLY A CA 1
ATOM 823 C C . GLY A 1 102 ? 1.344 11.115 1.551 1.00 87.12 102 GLY A C 1
ATOM 824 O O . GLY A 1 102 ? 2.230 10.541 0.932 1.00 87.12 102 GLY A O 1
ATOM 825 N N . LYS A 1 103 ? 1.367 12.455 1.676 1.00 71.06 103 LYS A N 1
ATOM 826 C CA . LYS A 1 103 ? 2.263 13.369 0.914 1.00 71.06 103 LYS A CA 1
ATOM 827 C C . LYS A 1 103 ? 3.767 13.036 0.942 1.00 71.06 103 LYS A C 1
ATOM 829 O O . LYS A 1 103 ? 4.480 13.458 0.036 1.00 71.06 103 LYS A O 1
ATOM 834 N N . ASN A 1 104 ? 4.242 12.301 1.947 1.00 63.00 104 ASN A N 1
ATOM 835 C CA . ASN A 1 104 ? 5.663 11.986 2.129 1.00 63.00 104 ASN A CA 1
ATOM 836 C C . ASN A 1 104 ? 6.028 10.531 1.790 1.00 63.00 104 ASN A C 1
ATOM 838 O O . ASN A 1 104 ? 7.205 10.174 1.832 1.00 63.00 104 ASN A O 1
ATOM 842 N N . SER A 1 105 ? 5.066 9.678 1.437 1.00 61.94 105 SER A N 1
ATOM 843 C CA . SER A 1 105 ? 5.332 8.276 1.112 1.00 61.94 105 SER A CA 1
ATOM 844 C C . SER A 1 105 ? 5.449 8.078 -0.398 1.00 61.94 105 SER A C 1
ATOM 846 O O . SER A 1 105 ? 4.465 8.016 -1.133 1.00 61.94 105 SER A O 1
ATOM 848 N N . LYS A 1 106 ? 6.688 7.985 -0.874 1.00 63.84 106 LYS A N 1
ATOM 849 C CA . LYS A 1 106 ? 7.017 7.694 -2.275 1.00 63.84 106 LYS A CA 1
ATOM 850 C C . LYS A 1 106 ? 7.152 6.195 -2.502 1.00 63.84 106 LYS A C 1
ATOM 852 O O . LYS A 1 106 ? 8.278 5.714 -2.427 1.00 63.84 106 LYS A O 1
ATOM 857 N N . LYS A 1 107 ? 6.081 5.427 -2.696 1.00 76.25 107 LYS A N 1
ATOM 858 C CA . LYS A 1 107 ? 6.239 3.962 -2.679 1.00 76.25 107 LYS A CA 1
ATOM 859 C C . LYS A 1 107 ? 5.255 3.213 -3.586 1.00 76.25 107 LYS A C 1
ATOM 861 O O . LYS A 1 107 ? 4.601 2.277 -3.142 1.00 76.25 107 LYS A O 1
ATOM 866 N N . ILE A 1 108 ? 5.190 3.611 -4.861 1.00 92.50 108 ILE A N 1
ATOM 867 C CA . ILE A 1 108 ? 4.658 2.764 -5.941 1.00 92.50 108 ILE A CA 1
ATOM 868 C C . ILE A 1 108 ? 5.818 2.299 -6.823 1.00 92.50 108 ILE A C 1
ATOM 870 O O . ILE A 1 108 ? 6.596 3.124 -7.302 1.00 92.50 108 ILE A O 1
ATOM 874 N N . ALA A 1 109 ? 5.938 0.989 -7.017 1.00 93.88 109 ALA A N 1
ATOM 875 C CA . ALA A 1 109 ? 7.010 0.356 -7.779 1.00 93.88 109 ALA A CA 1
ATOM 876 C C . ALA A 1 109 ? 6.458 -0.737 -8.702 1.00 93.88 109 ALA A C 1
ATOM 878 O O . ALA A 1 109 ? 5.325 -1.192 -8.548 1.00 93.88 109 ALA A O 1
ATOM 879 N N . GLU A 1 110 ? 7.252 -1.171 -9.673 1.00 93.62 110 GLU A N 1
ATOM 880 C CA . GLU A 1 110 ? 6.904 -2.341 -10.476 1.00 93.62 110 GLU A CA 1
ATOM 881 C C . GLU A 1 110 ? 7.090 -3.638 -9.675 1.00 93.62 110 GLU A C 1
ATOM 883 O O . GLU A 1 110 ? 8.091 -3.802 -8.988 1.00 93.62 110 GLU A O 1
ATOM 888 N N . LEU A 1 111 ? 6.155 -4.583 -9.779 1.00 90.38 111 LEU A N 1
ATOM 889 C CA . LEU A 1 111 ? 6.334 -5.935 -9.252 1.00 90.38 111 LEU A CA 1
ATOM 890 C C . LEU A 1 111 ? 7.221 -6.766 -10.187 1.00 90.38 111 LEU A C 1
ATOM 892 O O . LEU A 1 111 ? 6.939 -6.862 -11.384 1.00 90.38 111 LEU A O 1
ATOM 896 N N . ASN A 1 112 ? 8.235 -7.440 -9.639 1.00 82.88 112 ASN A N 1
ATOM 897 C CA . ASN A 1 112 ? 9.068 -8.341 -10.429 1.00 82.88 112 ASN A CA 1
ATOM 898 C C . ASN A 1 112 ? 8.224 -9.531 -10.951 1.00 82.88 112 ASN A C 1
ATOM 900 O O . ASN A 1 112 ? 7.620 -10.257 -10.165 1.00 82.88 112 ASN A O 1
ATOM 904 N N . PRO A 1 113 ? 8.182 -9.785 -12.269 1.00 70.75 113 PRO A N 1
ATOM 905 C CA . PRO A 1 113 ? 7.374 -10.835 -12.879 1.00 70.75 113 PRO A CA 1
ATOM 906 C C . PRO A 1 113 ? 7.777 -12.259 -12.500 1.00 70.75 113 PRO A C 1
ATOM 908 O O . PRO A 1 113 ? 6.998 -13.176 -12.747 1.00 70.75 113 PRO A O 1
ATOM 911 N N . LYS A 1 114 ? 8.956 -12.471 -11.897 1.00 73.94 114 LYS A N 1
ATOM 912 C CA . LYS A 1 114 ? 9.298 -13.773 -11.301 1.00 73.94 114 LYS A CA 1
ATOM 913 C C . LYS A 1 114 ? 8.372 -14.136 -10.136 1.00 73.94 114 LYS A C 1
ATOM 915 O O . LYS A 1 114 ? 8.204 -15.314 -9.853 1.00 73.94 114 LYS A O 1
ATOM 920 N N . ASN A 1 115 ? 7.713 -13.153 -9.528 1.00 69.31 115 ASN A N 1
ATOM 921 C CA . ASN A 1 115 ? 6.725 -13.327 -8.465 1.00 69.31 115 ASN A CA 1
ATOM 922 C C . ASN A 1 115 ? 5.317 -13.591 -9.044 1.00 69.31 115 ASN A C 1
ATOM 924 O O . ASN A 1 115 ? 4.313 -13.099 -8.528 1.00 69.31 115 ASN A O 1
ATOM 928 N N . GLY A 1 116 ? 5.261 -14.319 -10.170 1.00 58.19 116 GLY A N 1
ATOM 929 C CA . GLY A 1 116 ? 4.069 -14.564 -10.978 1.00 58.19 116 GLY A CA 1
ATOM 930 C C . GLY A 1 116 ? 2.914 -15.110 -10.143 1.00 58.19 116 GLY A C 1
ATOM 931 O O . GLY A 1 116 ? 3.028 -16.155 -9.517 1.00 58.19 116 GLY A O 1
ATOM 932 N N . GLY A 1 117 ? 1.802 -14.380 -10.119 1.00 73.31 117 GLY A N 1
ATOM 933 C CA . GLY A 1 117 ? 0.612 -14.740 -9.345 1.00 73.31 117 GLY A CA 1
ATOM 934 C C . GLY A 1 117 ? -0.165 -13.525 -8.850 1.00 73.31 117 GLY A C 1
ATOM 935 O O . GLY A 1 117 ? -1.384 -13.586 -8.731 1.00 73.31 117 GLY A O 1
ATOM 936 N N . PHE A 1 118 ? 0.516 -12.394 -8.653 1.00 81.44 118 PHE A N 1
ATOM 937 C CA . PHE A 1 118 ? -0.103 -11.169 -8.151 1.00 81.44 118 PHE A CA 1
ATOM 938 C C . PHE A 1 118 ? -0.241 -10.092 -9.234 1.00 81.44 118 PHE A C 1
ATOM 940 O O . PHE A 1 118 ? 0.673 -9.862 -10.032 1.00 81.44 118 PHE A O 1
ATOM 947 N N . ALA A 1 119 ? -1.397 -9.422 -9.258 1.00 88.69 119 ALA A N 1
ATOM 948 C CA . ALA A 1 119 ? -1.628 -8.224 -10.069 1.00 88.69 119 ALA A CA 1
ATOM 949 C C . ALA A 1 119 ? -1.051 -6.966 -9.394 1.00 88.69 119 ALA A C 1
ATOM 951 O O . ALA A 1 119 ? -0.558 -6.063 -10.071 1.00 88.69 119 ALA A O 1
ATOM 952 N N . GLY A 1 120 ? -1.054 -6.942 -8.063 1.00 90.06 120 GLY A N 1
ATOM 953 C CA . GLY A 1 120 ? -0.402 -5.947 -7.225 1.00 90.06 120 GLY A CA 1
ATOM 954 C C . GLY A 1 120 ? -0.056 -6.542 -5.866 1.00 90.06 120 GLY A C 1
ATOM 955 O O . GLY A 1 120 ? -0.446 -7.670 -5.564 1.00 90.06 120 GLY A O 1
ATOM 956 N N . MET A 1 121 ? 0.756 -5.823 -5.095 1.00 89.81 121 MET A N 1
ATOM 957 C CA . MET A 1 121 ? 1.120 -6.244 -3.748 1.00 89.81 121 MET A CA 1
ATOM 958 C C . MET A 1 121 ? 1.509 -5.059 -2.870 1.00 89.81 121 MET A C 1
ATOM 960 O O . MET A 1 121 ? 2.460 -4.341 -3.168 1.00 89.81 121 MET A O 1
ATOM 964 N N . ASN A 1 122 ? 0.838 -4.887 -1.741 1.00 91.00 122 ASN A N 1
ATOM 965 C CA . ASN A 1 122 ? 1.194 -3.903 -0.730 1.00 91.00 122 ASN A CA 1
ATOM 966 C C . ASN A 1 122 ? 2.093 -4.515 0.351 1.00 91.00 122 ASN A C 1
ATOM 968 O O . ASN A 1 122 ? 1.621 -5.044 1.362 1.00 91.00 122 ASN A O 1
ATOM 972 N N . LYS A 1 123 ? 3.408 -4.410 0.152 1.00 87.69 123 LYS A N 1
ATOM 973 C CA . LYS A 1 123 ? 4.406 -5.021 1.031 1.00 87.69 123 LYS A CA 1
ATOM 974 C C . LYS A 1 123 ? 4.741 -4.125 2.236 1.00 87.69 123 LYS A C 1
ATOM 976 O O . LYS A 1 123 ? 5.149 -2.976 2.032 1.00 87.69 123 LYS A O 1
ATOM 981 N N . PRO A 1 124 ? 4.597 -4.620 3.479 1.00 87.06 124 PRO A N 1
ATOM 982 C CA . PRO A 1 124 ? 5.094 -3.968 4.691 1.00 87.06 124 PRO A CA 1
ATOM 983 C C . PRO A 1 124 ? 6.600 -4.191 4.875 1.00 87.06 124 PRO A C 1
ATOM 985 O O . PRO A 1 124 ? 7.088 -5.277 4.597 1.00 87.06 124 PRO A O 1
ATOM 988 N N . TYR A 1 125 ? 7.302 -3.198 5.421 1.00 83.12 125 TYR A N 1
ATOM 989 C CA . TYR A 1 125 ? 8.730 -3.274 5.743 1.00 83.12 125 TYR A CA 1
ATOM 990 C C . TYR A 1 125 ? 9.011 -2.795 7.167 1.00 83.12 125 TYR A C 1
ATOM 992 O O . TYR A 1 125 ? 8.290 -1.939 7.686 1.00 83.12 125 TYR A O 1
ATOM 1000 N N . GLU A 1 126 ? 10.098 -3.308 7.757 1.00 82.44 126 GLU A N 1
ATOM 1001 C CA . GLU A 1 126 ? 10.581 -2.963 9.105 1.00 82.44 126 GLU A CA 1
ATOM 1002 C C . GLU A 1 126 ? 9.467 -3.021 10.160 1.00 82.44 126 GLU A C 1
ATOM 1004 O O . GLU A 1 126 ? 8.997 -2.001 10.664 1.00 82.44 126 GLU A O 1
ATOM 1009 N N . ILE A 1 127 ? 9.000 -4.229 10.465 1.00 82.00 127 ILE A N 1
ATOM 1010 C CA . ILE A 1 127 ? 7.840 -4.418 11.334 1.00 82.00 127 ILE A CA 1
ATOM 1011 C C . ILE A 1 127 ? 8.274 -4.344 12.802 1.00 82.00 127 ILE A C 1
ATOM 1013 O O . ILE A 1 127 ? 9.196 -5.035 13.244 1.00 82.00 127 ILE A O 1
ATOM 1017 N N . THR A 1 128 ? 7.592 -3.508 13.576 1.00 81.25 128 THR A N 1
ATOM 1018 C CA . THR A 1 128 ? 7.805 -3.353 15.016 1.00 81.25 128 THR A CA 1
ATOM 1019 C C . THR A 1 128 ? 6.516 -3.615 15.783 1.00 81.25 128 THR A C 1
ATOM 1021 O O . THR A 1 128 ? 5.410 -3.491 15.255 1.00 81.25 128 THR A O 1
ATOM 1024 N N . LEU A 1 129 ? 6.663 -4.010 17.046 1.00 82.12 129 LEU A N 1
ATOM 1025 C CA . LEU A 1 129 ? 5.555 -4.096 17.988 1.00 82.12 129 LEU A CA 1
ATOM 1026 C C . LEU A 1 129 ? 5.365 -2.728 18.655 1.00 82.12 129 LEU A C 1
ATOM 1028 O O . LEU A 1 129 ? 6.257 -2.276 19.378 1.00 82.12 129 LEU A O 1
ATOM 1032 N N . GLU A 1 130 ? 4.230 -2.075 18.397 1.00 82.62 130 GLU A N 1
ATOM 1033 C CA . GLU A 1 130 ? 3.835 -0.856 19.111 1.00 82.62 130 GLU A CA 1
ATOM 1034 C C . GLU A 1 130 ? 3.218 -1.200 20.480 1.00 82.62 130 GLU A C 1
ATOM 1036 O O . GLU A 1 130 ? 2.713 -2.302 20.706 1.00 82.62 130 GLU A O 1
ATOM 1041 N N . ASP A 1 131 ? 3.286 -0.254 21.418 1.00 80.06 131 ASP A N 1
ATOM 1042 C CA . ASP A 1 131 ? 2.783 -0.425 22.782 1.00 80.06 131 ASP A CA 1
ATOM 1043 C C . ASP A 1 131 ? 1.248 -0.522 22.791 1.00 80.06 131 ASP A C 1
ATOM 1045 O O . ASP A 1 131 ? 0.544 0.388 22.342 1.00 80.06 131 ASP A O 1
ATOM 1049 N N . SER A 1 132 ? 0.719 -1.620 23.334 1.00 77.94 132 SER A N 1
ATOM 1050 C CA . SER A 1 132 ? -0.719 -1.887 23.397 1.00 77.94 132 SER A CA 1
ATOM 1051 C C . SER A 1 132 ? -1.503 -0.905 24.266 1.00 77.94 132 SER A C 1
ATOM 1053 O O . SER A 1 132 ? -2.715 -0.802 24.101 1.00 77.94 132 SER A O 1
ATOM 1055 N N . SER A 1 133 ? -0.848 -0.181 25.178 1.00 78.50 133 SER A N 1
ATOM 1056 C CA . SER A 1 133 ? -1.494 0.840 26.015 1.00 78.50 133 SER A CA 1
ATOM 1057 C C . SER A 1 133 ? -1.832 2.124 25.250 1.00 78.50 133 SER A C 1
ATOM 1059 O O . SER A 1 133 ? -2.713 2.876 25.659 1.00 78.50 133 SER A O 1
ATOM 1061 N N . THR A 1 134 ? -1.160 2.369 24.122 1.00 78.81 134 THR A N 1
ATOM 1062 C CA . THR A 1 134 ? -1.299 3.602 23.327 1.00 78.81 134 THR A CA 1
ATOM 1063 C C . THR A 1 134 ? -1.783 3.349 21.900 1.00 78.81 134 THR A C 1
ATOM 1065 O O . THR A 1 134 ? -2.110 4.288 21.171 1.00 78.81 134 THR A O 1
ATOM 1068 N N . THR A 1 135 ? -1.873 2.081 21.498 1.00 82.94 135 THR A N 1
ATOM 1069 C CA . THR A 1 135 ? -2.138 1.682 20.117 1.00 82.94 135 THR A CA 1
ATOM 1070 C C . THR A 1 135 ? -3.525 1.075 19.977 1.00 82.94 135 THR A C 1
ATOM 1072 O O . THR A 1 135 ? -3.844 0.062 20.594 1.00 82.94 135 THR A O 1
ATOM 1075 N N . PHE A 1 136 ? -4.345 1.649 19.095 1.00 84.31 136 PHE A N 1
ATOM 1076 C CA . PHE A 1 136 ? -5.633 1.053 18.747 1.00 84.31 136 PHE A CA 1
ATOM 1077 C C . PHE A 1 136 ? -5.402 -0.279 18.008 1.00 84.31 136 PHE A C 1
ATOM 1079 O O . PHE A 1 136 ? -4.656 -0.287 17.020 1.00 84.31 136 PHE A O 1
ATOM 1086 N N . PRO A 1 137 ? -6.026 -1.394 18.428 1.00 87.75 137 PRO A N 1
ATOM 1087 C CA . PRO A 1 137 ? -5.828 -2.686 17.785 1.00 87.75 137 PRO A CA 1
ATOM 1088 C C . PRO A 1 137 ? -6.458 -2.678 16.387 1.00 87.75 137 PRO A C 1
ATOM 1090 O O . PRO A 1 137 ? -7.677 -2.752 16.226 1.00 87.75 137 PRO A O 1
ATOM 1093 N N . ILE A 1 138 ? -5.613 -2.591 15.357 1.00 85.38 138 ILE A N 1
ATOM 1094 C CA . ILE A 1 138 ? -6.007 -2.767 13.958 1.00 85.38 138 ILE A CA 1
ATOM 1095 C C . ILE A 1 138 ? -5.250 -3.958 13.431 1.00 85.38 138 ILE A C 1
ATOM 1097 O O . ILE A 1 138 ? -4.021 -3.980 13.386 1.00 85.38 138 ILE A O 1
ATOM 1101 N N . GLY A 1 139 ? -6.014 -4.941 13.009 1.00 80.12 139 GLY A N 1
ATOM 1102 C CA . GLY A 1 139 ? -5.482 -6.113 12.382 1.00 80.12 139 GLY A CA 1
ATOM 1103 C C . GLY A 1 139 ? -6.493 -7.237 12.448 1.00 80.12 139 GLY A C 1
ATOM 1104 O O . GLY A 1 139 ? -7.438 -7.204 13.246 1.00 80.12 139 GLY A O 1
ATOM 1105 N N . PRO A 1 140 ? -6.281 -8.250 11.627 1.00 74.81 140 PRO A N 1
ATOM 1106 C CA . PRO A 1 140 ? -7.093 -9.440 11.661 1.00 74.81 140 PRO A CA 1
ATOM 1107 C C . PRO A 1 140 ? -6.984 -10.171 13.000 1.00 74.81 140 PRO A C 1
ATOM 1109 O O . PRO A 1 140 ? -5.889 -10.417 13.514 1.00 74.81 140 PRO A O 1
ATOM 1112 N N . THR A 1 141 ? -8.124 -10.616 13.523 1.00 67.69 141 THR A N 1
ATOM 1113 C CA . THR A 1 141 ? -8.169 -11.461 14.718 1.00 67.69 141 THR A CA 1
ATOM 1114 C C . THR A 1 141 ? -7.673 -12.867 14.376 1.00 67.69 141 THR A C 1
ATOM 1116 O O . THR A 1 141 ? -8.236 -13.552 13.518 1.00 67.69 141 THR A O 1
ATOM 1119 N N . VAL A 1 142 ? -6.601 -13.319 15.027 1.00 63.88 142 VAL A N 1
ATOM 1120 C CA . VAL A 1 142 ? -6.070 -14.678 14.849 1.00 63.88 142 VAL A CA 1
ATOM 1121 C C . VAL A 1 142 ? -6.756 -15.602 15.856 1.00 63.88 142 VAL A C 1
ATOM 1123 O O . VAL A 1 142 ? -6.272 -15.806 16.964 1.00 63.88 142 VAL A O 1
ATOM 1126 N N . ASN A 1 143 ? -7.917 -16.142 15.478 1.00 53.38 143 ASN A N 1
ATOM 1127 C CA . ASN A 1 143 ? -8.737 -16.983 16.365 1.00 53.38 143 ASN A CA 1
ATOM 1128 C C . ASN A 1 143 ? -8.326 -18.468 16.381 1.00 53.38 143 ASN A C 1
ATOM 1130 O O . ASN A 1 143 ? -8.746 -19.212 17.265 1.00 53.38 143 ASN A O 1
ATOM 1134 N N . LYS A 1 144 ? -7.524 -18.927 15.412 1.00 48.84 144 LYS A N 1
ATOM 1135 C CA . LYS A 1 144 ? -7.030 -20.311 15.322 1.00 48.84 144 LYS A CA 1
ATOM 1136 C C . LYS A 1 144 ? -5.559 -20.308 14.896 1.00 48.84 144 LYS A C 1
ATOM 1138 O O . LYS A 1 144 ? -5.195 -19.563 13.993 1.00 48.84 144 LYS A O 1
ATOM 1143 N N . CYS A 1 145 ? -4.741 -21.177 15.507 1.00 46.31 145 CYS A N 1
ATOM 1144 C CA . CYS A 1 145 ? -3.327 -21.443 15.158 1.00 46.31 145 CYS A CA 1
ATOM 1145 C C . CYS A 1 145 ? -3.112 -21.916 13.705 1.00 46.31 145 CYS A C 1
ATOM 1147 O O . CYS A 1 145 ? -1.993 -22.250 13.332 1.00 46.31 145 CYS A O 1
ATOM 1149 N N . THR A 1 146 ? -4.153 -22.029 12.880 1.00 41.62 146 THR A N 1
ATOM 1150 C CA . THR A 1 146 ? -4.041 -22.522 11.507 1.00 41.62 146 THR A CA 1
ATOM 1151 C C . THR A 1 146 ? -3.243 -21.514 10.675 1.00 41.62 146 THR A C 1
ATOM 1153 O O . THR A 1 146 ? -3.798 -20.523 10.209 1.00 41.62 146 THR A O 1
ATOM 1156 N N . GLY A 1 147 ? -1.931 -21.741 10.564 1.00 43.66 147 GLY A N 1
ATOM 1157 C CA . GLY A 1 147 ? -0.968 -20.878 9.866 1.00 43.66 147 GLY A CA 1
ATOM 1158 C C . GLY A 1 147 ? 0.215 -20.397 10.718 1.00 43.66 147 GLY A C 1
ATOM 1159 O O . GLY A 1 147 ? 1.190 -19.898 10.169 1.00 43.66 147 GLY A O 1
ATOM 1160 N N . VAL A 1 148 ? 0.179 -20.578 12.043 1.00 41.31 148 VAL A N 1
ATOM 1161 C CA . VAL A 1 148 ? 1.336 -20.376 12.932 1.00 41.31 148 VAL A CA 1
ATOM 1162 C C . VAL A 1 148 ? 1.772 -21.773 13.363 1.00 41.31 148 VAL A C 1
ATOM 1164 O O . VAL A 1 148 ? 1.029 -22.430 14.085 1.00 41.31 148 VAL A O 1
ATOM 1167 N N . ILE A 1 149 ? 2.904 -22.261 12.839 1.00 42.78 149 ILE A N 1
ATOM 1168 C CA . ILE A 1 149 ? 3.394 -23.643 13.015 1.00 42.78 149 ILE A CA 1
ATOM 1169 C C . ILE A 1 149 ? 3.171 -24.147 14.447 1.00 42.78 149 ILE A C 1
ATOM 1171 O O . ILE A 1 149 ? 3.466 -23.430 15.398 1.00 42.78 149 ILE A O 1
ATOM 1175 N N . GLU A 1 150 ? 2.718 -25.403 14.523 1.00 39.16 150 GLU A N 1
ATOM 1176 C CA . GLU A 1 150 ? 2.643 -26.437 15.578 1.00 39.16 150 GLU A CA 1
ATOM 1177 C C . GLU A 1 150 ? 3.640 -26.415 16.768 1.00 39.16 150 GLU A C 1
ATOM 1179 O O . GLU A 1 150 ? 3.866 -27.433 17.418 1.00 39.16 150 GLU A O 1
ATOM 1184 N N . ARG A 1 151 ? 4.247 -25.290 17.134 1.00 40.91 151 ARG A N 1
ATOM 1185 C CA . ARG A 1 151 ? 4.993 -25.145 18.383 1.00 40.91 151 ARG A CA 1
ATOM 1186 C C . ARG A 1 151 ? 4.040 -24.648 19.455 1.00 40.91 151 ARG A C 1
ATOM 1188 O O . ARG A 1 151 ? 3.907 -23.445 19.608 1.00 40.91 151 ARG A O 1
ATOM 1195 N N . SER A 1 152 ? 3.381 -25.607 20.115 1.00 45.56 152 SER A N 1
ATOM 1196 C CA . SER A 1 152 ? 2.605 -25.512 21.367 1.00 45.56 152 SER A CA 1
ATOM 1197 C C . SER A 1 152 ? 1.697 -24.273 21.543 1.00 45.56 152 SER A C 1
ATOM 1199 O O . SER A 1 152 ? 2.100 -23.120 21.447 1.00 45.56 152 SER A O 1
ATOM 1201 N N . GLY A 1 153 ? 0.424 -24.495 21.888 1.00 50.28 153 GLY A N 1
ATOM 1202 C CA . GLY A 1 153 ? -0.643 -23.475 21.864 1.00 50.28 153 GLY A CA 1
ATOM 1203 C C . GLY A 1 153 ? -0.414 -22.152 22.624 1.00 50.28 153 GLY A C 1
ATOM 1204 O O . GLY A 1 153 ? -1.187 -21.214 22.437 1.00 50.28 153 GLY A O 1
ATOM 1205 N N . THR A 1 154 ? 0.631 -22.030 23.443 1.00 51.28 154 THR A N 1
ATOM 1206 C CA . THR A 1 154 ? 1.017 -20.791 24.132 1.00 51.28 154 THR A CA 1
ATOM 1207 C C . THR A 1 154 ? 1.631 -19.753 23.183 1.00 51.28 154 THR A C 1
ATOM 1209 O O . THR A 1 154 ? 1.262 -18.582 23.254 1.00 51.28 154 THR A O 1
ATOM 1212 N N . VAL A 1 155 ? 2.505 -20.150 22.246 1.00 50.34 155 VAL A N 1
ATOM 1213 C CA . VAL A 1 155 ? 3.197 -19.200 21.347 1.00 50.34 155 VAL A CA 1
ATOM 1214 C C . VAL A 1 155 ? 2.235 -18.606 20.315 1.00 50.34 155 VAL A C 1
ATOM 1216 O O . VAL A 1 155 ? 2.252 -17.398 20.094 1.00 50.34 155 VAL A O 1
ATOM 1219 N N . CYS A 1 156 ? 1.320 -19.403 19.750 1.00 51.88 156 CYS A N 1
ATOM 1220 C CA . CYS A 1 156 ? 0.288 -18.871 18.852 1.00 51.88 156 CYS A CA 1
ATOM 1221 C C . CYS A 1 156 ? -0.611 -17.834 19.529 1.00 51.88 156 CYS A C 1
ATOM 1223 O O . CYS A 1 156 ? -0.973 -16.845 18.901 1.00 51.88 156 CYS A O 1
ATOM 1225 N N . LYS A 1 157 ? -1.036 -18.087 20.778 1.00 55.53 157 LYS A N 1
ATOM 1226 C CA . LYS A 1 157 ? -1.920 -17.170 21.513 1.00 55.53 157 LYS A CA 1
ATOM 1227 C C . LYS A 1 157 ? -1.216 -15.843 21.779 1.00 55.53 157 LYS A C 1
ATOM 1229 O O . LYS A 1 157 ? -1.829 -14.794 21.614 1.00 55.53 157 LYS A O 1
ATOM 1234 N N . LEU A 1 158 ? 0.075 -15.900 22.114 1.00 61.62 158 LEU A N 1
ATOM 1235 C CA . LEU A 1 158 ? 0.91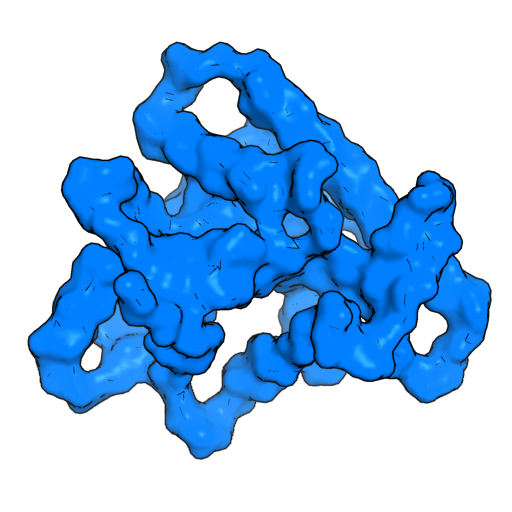9 -14.717 22.259 1.00 61.62 158 LEU A CA 1
ATOM 1236 C C . LEU A 1 158 ? 1.043 -13.956 20.933 1.00 61.62 158 LEU A C 1
ATOM 1238 O O . LEU A 1 158 ? 0.793 -12.756 20.910 1.00 61.62 158 LEU A O 1
ATOM 1242 N N . ILE A 1 159 ? 1.331 -14.645 19.821 1.00 63.69 159 ILE A N 1
ATOM 1243 C CA . ILE A 1 159 ? 1.432 -14.019 18.493 1.00 63.69 159 ILE A CA 1
ATOM 1244 C C . ILE A 1 159 ? 0.093 -13.395 18.084 1.00 63.69 159 ILE A C 1
ATOM 1246 O O . ILE A 1 159 ? 0.039 -12.214 17.764 1.00 63.69 159 ILE A O 1
ATOM 1250 N N . GLY A 1 160 ? -1.007 -14.147 18.152 1.00 66.19 160 GLY A N 1
ATOM 1251 C CA . GLY A 1 160 ? -2.336 -13.667 17.772 1.00 66.19 160 GLY A CA 1
ATOM 1252 C C . GLY A 1 160 ? -2.802 -12.448 18.570 1.00 66.19 160 GLY A C 1
ATOM 1253 O O . GLY A 1 160 ? -3.463 -11.577 18.008 1.00 66.19 160 GLY A O 1
ATOM 1254 N N . GLY A 1 161 ? -2.403 -12.354 19.843 1.00 70.88 161 GLY A N 1
ATOM 1255 C CA . GL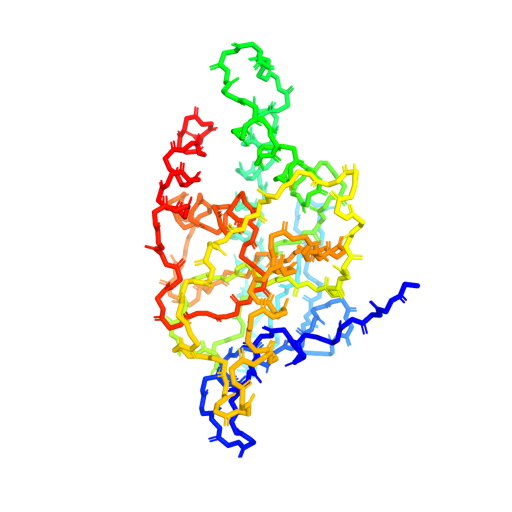Y A 1 161 ? -2.647 -11.184 20.685 1.00 70.88 161 GLY A CA 1
ATOM 1256 C C . GLY A 1 161 ? -1.829 -9.952 20.291 1.00 70.88 161 GLY A C 1
ATOM 1257 O O . GLY A 1 161 ? -2.302 -8.839 20.493 1.00 70.88 161 GLY A O 1
ATOM 1258 N N . VAL A 1 162 ? -0.642 -10.119 19.693 1.00 77.19 162 VAL A N 1
ATOM 1259 C CA . VAL A 1 162 ? 0.226 -8.991 19.309 1.00 77.19 162 VAL A CA 1
ATOM 1260 C C . VAL A 1 162 ? 0.031 -8.509 17.870 1.00 77.19 162 VAL A C 1
ATOM 1262 O O . VAL A 1 162 ? 0.350 -7.359 17.583 1.00 77.19 162 VAL A O 1
ATOM 1265 N N . VAL A 1 163 ? -0.527 -9.324 16.962 1.00 79.94 163 VAL A N 1
ATOM 1266 C CA . VAL A 1 163 ? -0.744 -8.944 15.544 1.00 79.94 163 VAL A CA 1
ATOM 1267 C C . VAL A 1 163 ? -1.453 -7.595 15.380 1.00 79.94 163 VAL A C 1
ATOM 1269 O O . VAL A 1 163 ? -0.966 -6.780 14.594 1.00 79.94 163 VAL A O 1
ATOM 1272 N N . PRO A 1 164 ? -2.544 -7.287 16.115 1.00 85.38 164 PRO A N 1
ATOM 1273 C CA . PRO A 1 164 ? -3.226 -5.998 15.984 1.00 85.38 164 PRO A CA 1
ATOM 1274 C C . PRO A 1 164 ? -2.378 -4.780 16.388 1.00 85.38 164 PRO A C 1
ATOM 1276 O O . PRO A 1 164 ? -2.788 -3.641 16.144 1.00 85.38 164 PRO A O 1
ATOM 1279 N N . TYR A 1 165 ? -1.203 -5.004 16.980 1.00 85.19 165 TYR A N 1
ATOM 1280 C CA . TYR A 1 165 ? -0.253 -3.997 17.460 1.00 85.19 165 TYR A CA 1
ATOM 1281 C C . TYR A 1 165 ? 1.051 -3.963 16.652 1.00 85.19 165 TYR A C 1
ATOM 1283 O O . TYR A 1 165 ? 1.874 -3.071 16.837 1.00 85.19 165 TYR A O 1
ATOM 1291 N N . LEU A 1 166 ? 1.242 -4.897 15.719 1.00 85.50 166 LEU A N 1
ATOM 1292 C CA . LEU A 1 166 ? 2.361 -4.848 14.785 1.00 85.50 166 LEU A CA 1
ATOM 1293 C C . LEU A 1 166 ? 2.159 -3.711 13.781 1.00 85.50 166 LEU A C 1
ATOM 1295 O O . LEU A 1 166 ? 1.072 -3.578 13.209 1.00 85.50 166 LEU A O 1
ATOM 1299 N N . ARG A 1 167 ? 3.198 -2.915 13.523 1.00 86.69 167 ARG A N 1
ATOM 1300 C CA . ARG A 1 167 ? 3.189 -1.862 12.501 1.00 86.69 167 ARG A CA 1
ATOM 1301 C C . ARG A 1 167 ? 4.441 -1.916 11.637 1.00 86.69 167 ARG A C 1
ATOM 1303 O O . ARG A 1 167 ? 5.529 -2.103 12.169 1.00 86.69 167 ARG A O 1
ATOM 1310 N N . PRO A 1 168 ? 4.317 -1.709 10.320 1.00 87.69 168 PRO A N 1
ATOM 1311 C CA . PRO A 1 168 ? 5.482 -1.473 9.486 1.00 87.69 168 PRO A CA 1
ATOM 1312 C C . PRO A 1 168 ? 5.978 -0.032 9.655 1.00 87.69 168 PRO A C 1
ATOM 1314 O O . PRO A 1 168 ? 5.164 0.879 9.815 1.00 87.69 168 PRO A O 1
ATOM 1317 N N . SER A 1 169 ? 7.284 0.214 9.530 1.00 85.88 169 SER A N 1
ATOM 1318 C CA . SER A 1 169 ? 7.797 1.585 9.368 1.00 85.88 169 SER A CA 1
ATOM 1319 C C . SER A 1 169 ? 7.284 2.208 8.066 1.00 85.88 169 SER A C 1
ATOM 1321 O O . SER A 1 169 ? 6.953 3.393 8.015 1.00 85.88 169 SER A O 1
ATOM 1323 N N . TYR A 1 170 ? 7.198 1.414 6.993 1.00 88.44 170 TYR A N 1
ATOM 1324 C CA . TYR A 1 170 ? 6.717 1.864 5.689 1.00 88.44 170 TYR A CA 1
ATOM 1325 C C . TYR A 1 170 ? 6.124 0.728 4.854 1.00 88.44 170 TYR A C 1
ATOM 1327 O O . TYR A 1 170 ? 6.321 -0.451 5.135 1.00 88.44 170 TYR A O 1
ATOM 1335 N N . ARG A 1 171 ? 5.402 1.099 3.794 1.00 90.75 171 ARG A N 1
ATOM 1336 C CA . ARG A 1 171 ? 4.791 0.171 2.840 1.00 90.75 171 ARG A CA 1
ATOM 1337 C C . ARG A 1 171 ? 5.135 0.556 1.408 1.00 90.75 171 ARG A C 1
ATOM 1339 O O . ARG A 1 171 ? 5.302 1.744 1.138 1.00 90.75 171 ARG A O 1
ATOM 1346 N N . ILE A 1 172 ? 5.240 -0.430 0.519 1.00 91.62 172 ILE A N 1
ATOM 1347 C CA . ILE A 1 172 ? 5.377 -0.226 -0.930 1.00 91.62 172 ILE A CA 1
ATOM 1348 C C . ILE A 1 172 ? 4.262 -0.969 -1.652 1.00 91.62 172 ILE A C 1
ATOM 1350 O O . ILE A 1 172 ? 4.078 -2.162 -1.431 1.00 91.62 172 ILE A O 1
ATOM 1354 N N . ILE A 1 173 ? 3.538 -0.259 -2.517 1.00 93.19 173 ILE A N 1
ATOM 1355 C CA . ILE A 1 173 ? 2.585 -0.847 -3.454 1.00 93.19 173 ILE A CA 1
ATOM 1356 C C . ILE A 1 173 ? 3.341 -1.216 -4.728 1.00 93.19 173 ILE A C 1
ATOM 1358 O O . ILE A 1 173 ? 3.807 -0.357 -5.475 1.00 93.19 173 ILE A O 1
ATOM 1362 N N . TYR A 1 174 ? 3.449 -2.508 -4.981 1.00 93.12 174 TYR A N 1
ATOM 1363 C CA . TYR A 1 174 ? 3.988 -3.064 -6.207 1.00 93.12 174 TYR A CA 1
ATOM 1364 C C . TYR A 1 174 ? 2.871 -3.312 -7.208 1.00 93.12 174 TYR A C 1
ATOM 1366 O O . TYR A 1 174 ? 1.813 -3.815 -6.840 1.00 93.12 174 TYR A O 1
ATOM 1374 N N . ILE A 1 175 ? 3.112 -2.989 -8.475 1.00 93.81 175 ILE A N 1
ATOM 1375 C CA . ILE A 1 175 ? 2.153 -3.167 -9.566 1.00 93.81 175 ILE A CA 1
ATOM 1376 C C . ILE A 1 175 ? 2.747 -4.094 -10.619 1.00 93.81 175 ILE A C 1
ATOM 1378 O O . ILE A 1 175 ? 3.816 -3.821 -11.168 1.00 93.81 175 ILE A O 1
ATOM 1382 N N . ASN A 1 176 ? 2.037 -5.168 -10.955 1.00 92.38 176 ASN A N 1
ATOM 1383 C CA . ASN A 1 176 ? 2.421 -6.044 -12.052 1.00 92.38 176 ASN A CA 1
ATOM 1384 C C . ASN A 1 176 ? 1.945 -5.467 -13.389 1.00 92.38 176 ASN A C 1
ATOM 1386 O O . ASN A 1 176 ? 0.839 -5.728 -13.870 1.00 92.38 176 ASN A O 1
ATOM 1390 N N . VAL A 1 177 ? 2.813 -4.679 -14.013 1.00 88.38 177 VAL A N 1
ATOM 1391 C CA . VAL A 1 177 ? 2.521 -4.011 -15.288 1.00 88.38 177 VAL A CA 1
ATOM 1392 C C . VAL A 1 177 ? 2.431 -4.971 -16.476 1.00 88.38 177 VAL A C 1
ATOM 1394 O O . VAL A 1 177 ? 1.764 -4.643 -17.456 1.00 88.38 177 VAL A O 1
ATOM 1397 N N . ASN A 1 178 ? 3.013 -6.175 -16.386 1.00 82.56 178 ASN A N 1
ATOM 1398 C CA . ASN A 1 178 ? 2.855 -7.200 -17.425 1.00 82.56 178 ASN A CA 1
ATOM 1399 C C . ASN A 1 178 ? 1.414 -7.725 -17.477 1.00 82.56 178 ASN A C 1
ATOM 1401 O O . ASN A 1 178 ? 0.891 -7.971 -18.565 1.00 82.56 178 ASN A O 1
ATOM 1405 N N . THR A 1 179 ? 0.773 -7.855 -16.312 1.00 79.00 179 THR A N 1
ATOM 1406 C CA . THR A 1 179 ? -0.632 -8.264 -16.199 1.00 79.00 179 THR A CA 1
ATOM 1407 C C . THR A 1 179 ? -1.570 -7.111 -16.536 1.00 79.00 179 THR A C 1
ATOM 1409 O O . THR A 1 179 ? -2.522 -7.296 -17.290 1.00 79.00 179 THR A O 1
ATOM 1412 N N . LEU A 1 180 ? -1.310 -5.915 -15.999 1.00 73.69 180 LEU A N 1
ATOM 1413 C CA . LEU A 1 180 ? -2.306 -4.845 -16.026 1.00 73.69 180 LEU A CA 1
ATOM 1414 C C . LEU A 1 180 ? -2.202 -3.886 -17.207 1.00 73.69 180 LEU A C 1
ATOM 1416 O O . LEU A 1 180 ? -3.217 -3.283 -17.535 1.00 73.69 180 LEU A O 1
ATOM 1420 N N . ARG A 1 181 ? -1.052 -3.777 -17.892 1.00 82.19 181 ARG A N 1
ATOM 1421 C CA . ARG A 1 181 ? -0.783 -2.944 -19.095 1.00 82.19 181 ARG A CA 1
ATOM 1422 C C . ARG A 1 181 ? -1.244 -1.466 -19.058 1.00 82.19 181 ARG A C 1
ATOM 1424 O O . ARG A 1 181 ? -0.955 -0.732 -19.996 1.00 82.19 181 ARG A O 1
ATOM 1431 N N . ARG A 1 182 ? -1.956 -1.024 -18.020 1.00 92.12 182 ARG A N 1
ATOM 1432 C CA . ARG A 1 182 ? -2.547 0.297 -17.780 1.00 92.12 182 ARG A CA 1
ATOM 1433 C C . ARG A 1 182 ? -2.955 0.417 -16.309 1.00 92.12 182 ARG A C 1
ATOM 1435 O O . ARG A 1 182 ? -2.955 -0.571 -15.576 1.00 92.12 182 ARG A O 1
ATOM 1442 N N . TYR A 1 183 ? -3.337 1.620 -15.895 1.00 92.69 183 TYR A N 1
ATOM 1443 C CA . TYR A 1 183 ? -3.911 1.863 -14.575 1.00 92.69 183 TYR A CA 1
ATOM 1444 C C . TYR A 1 183 ? -5.211 1.073 -14.333 1.00 92.69 183 TYR A C 1
ATOM 1446 O O . TYR A 1 183 ? -6.143 1.122 -15.140 1.00 92.69 183 TYR A O 1
ATOM 1454 N N . ASP A 1 184 ? -5.285 0.406 -13.179 1.00 95.25 184 ASP A N 1
ATOM 1455 C CA . ASP A 1 184 ? -6.491 -0.206 -12.622 1.00 95.25 184 ASP A CA 1
ATOM 1456 C C . ASP A 1 184 ? -6.799 0.394 -11.242 1.00 95.25 184 ASP A C 1
ATOM 1458 O O . ASP A 1 184 ? -6.098 0.164 -10.251 1.00 95.25 184 ASP A O 1
ATOM 1462 N N . HIS A 1 185 ? -7.886 1.166 -11.191 1.00 95.25 185 HIS A N 1
ATOM 1463 C CA . HIS A 1 185 ? -8.417 1.781 -9.974 1.00 95.25 185 HIS A CA 1
ATOM 1464 C C . HIS A 1 185 ? -8.776 0.757 -8.896 1.00 95.25 185 HIS A C 1
ATOM 1466 O O . HIS A 1 185 ? -8.521 1.009 -7.716 1.00 95.25 185 HIS A O 1
ATOM 1472 N N . ARG A 1 186 ? -9.348 -0.387 -9.283 1.00 95.81 186 ARG A N 1
ATOM 1473 C CA . ARG A 1 186 ? -9.812 -1.397 -8.327 1.00 95.81 186 ARG A CA 1
ATOM 1474 C C . ARG A 1 186 ? -8.620 -2.014 -7.626 1.00 95.81 186 ARG A C 1
ATOM 1476 O O . ARG A 1 186 ? -8.661 -2.156 -6.410 1.00 95.81 186 ARG A O 1
ATOM 1483 N N . LEU A 1 187 ? -7.547 -2.283 -8.377 1.00 95.56 187 LEU A N 1
ATOM 1484 C CA . LEU A 1 187 ? -6.299 -2.756 -7.792 1.00 95.56 187 LEU A CA 1
ATOM 1485 C C . LEU A 1 187 ? -5.743 -1.738 -6.792 1.00 95.56 187 LEU A C 1
ATOM 1487 O O . LEU A 1 187 ? -5.391 -2.114 -5.685 1.00 95.56 187 LEU A O 1
ATOM 1491 N N . LEU A 1 188 ? -5.675 -0.449 -7.134 1.00 96.44 188 LEU A N 1
ATOM 1492 C CA . LEU A 1 188 ? -5.131 0.538 -6.196 1.00 96.44 188 LEU A CA 1
ATOM 1493 C C . LEU A 1 188 ? -5.913 0.564 -4.871 1.00 96.44 188 LEU A C 1
ATOM 1495 O O . LEU A 1 188 ? -5.313 0.585 -3.798 1.00 96.44 188 LEU A O 1
ATOM 1499 N N . VAL A 1 189 ? -7.247 0.543 -4.936 1.00 97.62 189 VAL A N 1
ATOM 1500 C CA . VAL A 1 189 ? -8.095 0.496 -3.735 1.00 97.62 189 VAL A CA 1
ATOM 1501 C C . VAL A 1 189 ? -7.879 -0.799 -2.950 1.00 97.62 189 VAL A C 1
ATOM 1503 O O . VAL A 1 189 ? -7.778 -0.746 -1.724 1.00 97.62 189 VAL A O 1
ATOM 1506 N N . HIS A 1 190 ? -7.756 -1.929 -3.647 1.00 96.00 190 HIS A N 1
ATOM 1507 C CA . HIS A 1 190 ? -7.450 -3.234 -3.068 1.00 96.00 190 HIS A CA 1
ATOM 1508 C C . HIS A 1 190 ? -6.129 -3.213 -2.288 1.00 96.00 190 HIS A C 1
ATOM 1510 O O . HIS A 1 190 ? -6.082 -3.559 -1.109 1.00 96.00 190 HIS A O 1
ATOM 1516 N N . GLU A 1 191 ? -5.065 -2.698 -2.904 1.00 95.19 191 GLU A N 1
ATOM 1517 C CA . GLU A 1 191 ? -3.761 -2.600 -2.256 1.00 95.19 191 GLU A CA 1
ATOM 1518 C C . GLU A 1 191 ? -3.796 -1.653 -1.056 1.00 95.19 191 GLU A C 1
ATOM 1520 O O . GLU A 1 191 ? -3.259 -1.963 0.006 1.00 95.19 191 GLU A O 1
ATOM 1525 N N . LEU A 1 192 ? -4.489 -0.517 -1.150 1.00 96.25 192 LEU A N 1
ATOM 1526 C CA . LEU A 1 192 ? -4.662 0.383 -0.008 1.00 96.25 192 LEU A CA 1
ATOM 1527 C C . LEU A 1 192 ? -5.448 -0.270 1.142 1.00 96.25 192 LEU A C 1
ATOM 1529 O O . LEU A 1 192 ? -5.148 0.009 2.310 1.00 96.25 192 LEU A O 1
ATOM 1533 N N . ALA A 1 193 ? -6.390 -1.172 0.846 1.00 96.44 193 ALA A N 1
ATOM 1534 C CA . ALA A 1 193 ? -7.167 -1.891 1.853 1.00 96.44 193 ALA A CA 1
ATOM 1535 C C . ALA A 1 193 ? -6.289 -2.769 2.749 1.00 96.44 193 ALA A C 1
ATOM 1537 O O . ALA A 1 193 ? -6.510 -2.787 3.960 1.00 96.44 193 ALA A O 1
ATOM 1538 N N . HIS A 1 194 ? -5.213 -3.365 2.221 1.00 93.81 194 HIS A N 1
ATOM 1539 C CA . HIS A 1 194 ? -4.218 -4.060 3.048 1.00 93.81 194 HIS A CA 1
ATOM 1540 C C . HIS A 1 194 ? -3.568 -3.138 4.095 1.00 93.81 194 HIS A C 1
ATOM 1542 O O . HIS A 1 194 ? -3.276 -3.572 5.210 1.00 93.81 194 HIS A O 1
ATOM 1548 N N . THR A 1 195 ? -3.383 -1.846 3.798 1.00 94.75 195 THR A N 1
ATOM 1549 C CA . THR A 1 195 ? -2.892 -0.877 4.799 1.00 94.75 195 THR A CA 1
ATOM 1550 C C . THR A 1 195 ? -3.953 -0.575 5.845 1.00 94.75 195 THR A C 1
ATOM 1552 O O . THR A 1 195 ? -3.662 -0.611 7.038 1.00 94.75 195 THR A O 1
ATOM 1555 N N . ALA A 1 196 ? -5.179 -0.284 5.407 1.00 95.62 196 ALA A N 1
ATOM 1556 C CA . ALA A 1 196 ? -6.293 0.041 6.295 1.00 95.62 196 ALA A CA 1
ATOM 1557 C C . ALA A 1 196 ? -6.662 -1.132 7.219 1.00 95.62 196 ALA A C 1
ATOM 1559 O O . ALA A 1 196 ? -7.029 -0.916 8.370 1.00 95.62 196 ALA A O 1
ATOM 1560 N N . ALA A 1 197 ? -6.534 -2.372 6.756 1.00 93.38 197 ALA A N 1
ATOM 1561 C CA . ALA A 1 197 ? -6.720 -3.568 7.571 1.00 93.38 197 ALA A CA 1
ATOM 1562 C C . ALA A 1 197 ? -5.468 -3.947 8.389 1.00 93.38 197 ALA A C 1
ATOM 1564 O O . ALA A 1 197 ? -5.509 -4.888 9.174 1.00 93.38 197 ALA A O 1
ATOM 1565 N N . ASN A 1 198 ? -4.360 -3.210 8.243 1.00 91.62 198 ASN A N 1
ATOM 1566 C CA . ASN A 1 198 ? -3.059 -3.514 8.839 1.00 91.62 198 ASN A CA 1
ATOM 1567 C C . ASN A 1 198 ? -2.592 -4.959 8.570 1.00 91.62 198 ASN A C 1
ATOM 1569 O O . ASN A 1 198 ? -2.116 -5.671 9.455 1.00 91.62 198 ASN A O 1
ATOM 1573 N N . HIS A 1 199 ? -2.711 -5.407 7.323 1.00 87.94 199 HIS A N 1
ATOM 1574 C CA . HIS A 1 199 ? -2.190 -6.702 6.902 1.00 87.94 199 HIS A CA 1
ATOM 1575 C C . HIS A 1 199 ? -0.666 -6.609 6.836 1.00 87.94 199 HIS A C 1
ATOM 1577 O O . HIS A 1 199 ? -0.087 -6.040 5.907 1.00 87.94 199 HIS A O 1
ATOM 1583 N N . VAL A 1 200 ? -0.022 -7.039 7.919 1.00 80.88 200 VAL A N 1
ATOM 1584 C CA . VAL A 1 200 ? 1.442 -7.086 8.074 1.00 80.88 200 VAL A CA 1
ATOM 1585 C C . VAL A 1 200 ? 2.009 -8.498 7.929 1.00 80.88 200 VAL A C 1
ATOM 1587 O O . VAL A 1 200 ? 3.214 -8.655 7.793 1.00 80.88 200 VAL A O 1
ATOM 1590 N N . MET A 1 201 ? 1.141 -9.511 7.955 1.00 73.31 201 MET A N 1
ATOM 1591 C CA . MET A 1 201 ? 1.484 -10.927 7.815 1.00 73.31 201 MET A CA 1
ATOM 1592 C C . MET A 1 201 ? 0.890 -11.466 6.521 1.00 73.31 201 MET A C 1
ATOM 1594 O O . MET A 1 201 ? -0.249 -11.120 6.200 1.00 73.31 201 MET A O 1
ATOM 1598 N N . TYR A 1 202 ? 1.605 -12.367 5.847 1.00 65.94 202 TYR A N 1
ATOM 1599 C CA . TYR A 1 202 ? 1.020 -13.145 4.762 1.00 65.94 202 TYR A CA 1
ATOM 1600 C C . TYR A 1 202 ? -0.049 -14.090 5.314 1.00 65.94 202 TYR A C 1
ATOM 1602 O O . TYR A 1 202 ? 0.084 -14.662 6.401 1.00 65.94 202 TYR A O 1
ATOM 1610 N N . ARG A 1 203 ? -1.133 -14.247 4.555 1.00 61.72 203 ARG A N 1
ATOM 1611 C CA . ARG A 1 203 ? -2.255 -15.119 4.887 1.00 61.72 203 ARG A CA 1
ATOM 1612 C C . ARG A 1 203 ? -2.647 -15.915 3.651 1.00 61.72 203 ARG A C 1
ATOM 1614 O O . ARG A 1 203 ? -2.843 -15.312 2.600 1.00 61.72 203 ARG A O 1
ATOM 1621 N N . PRO A 1 204 ? -2.881 -17.231 3.777 1.00 53.25 204 PRO A N 1
ATOM 1622 C CA . PRO A 1 204 ? -3.457 -18.019 2.687 1.00 53.25 204 PRO A CA 1
ATOM 1623 C C . PRO A 1 204 ? -4.831 -17.499 2.221 1.00 53.25 204 PRO A C 1
ATOM 1625 O O . PRO A 1 204 ? -5.215 -17.709 1.079 1.00 53.25 204 PRO A O 1
ATOM 1628 N N . SER A 1 205 ? -5.563 -16.801 3.102 1.00 60.75 205 SER A N 1
ATOM 1629 C CA . SER A 1 205 ? -6.821 -16.101 2.813 1.00 60.75 205 SER A CA 1
ATOM 1630 C C . SER A 1 205 ? -6.703 -14.646 3.275 1.00 60.75 205 SER A C 1
ATOM 1632 O O . SER A 1 205 ? -7.139 -14.299 4.375 1.00 60.75 205 SER A O 1
ATOM 1634 N N . ASP A 1 206 ? -6.077 -13.798 2.461 1.00 65.38 206 ASP A N 1
ATOM 1635 C CA . ASP A 1 206 ? -5.757 -12.404 2.808 1.00 65.38 206 ASP A CA 1
ATOM 1636 C C . ASP A 1 206 ? -6.949 -11.425 2.686 1.00 65.38 206 ASP A C 1
ATOM 1638 O O . ASP A 1 206 ? -6.784 -10.215 2.806 1.00 65.38 206 ASP A O 1
ATOM 1642 N N . HIS A 1 207 ? -8.173 -11.935 2.482 1.00 83.00 207 HIS A N 1
ATOM 1643 C CA . HIS A 1 207 ? -9.392 -11.141 2.236 1.00 83.00 207 HIS A CA 1
ATOM 1644 C C . HIS A 1 207 ? -10.534 -11.485 3.209 1.00 83.00 207 HIS A C 1
ATOM 1646 O O . HIS A 1 207 ? -11.629 -11.893 2.820 1.00 83.00 207 HIS A O 1
ATOM 1652 N N . GLY A 1 208 ? -10.258 -11.357 4.510 1.00 85.31 208 GLY A N 1
ATOM 1653 C CA . GLY A 1 208 ? -11.240 -11.543 5.584 1.00 85.31 208 GLY A CA 1
ATOM 1654 C C . GLY A 1 208 ? -12.242 -10.388 5.739 1.00 85.31 208 GLY A C 1
ATOM 1655 O O . GLY A 1 208 ? -12.288 -9.443 4.952 1.00 85.31 208 GLY A O 1
ATOM 1656 N N . ALA A 1 209 ? -13.068 -10.444 6.790 1.00 88.25 209 ALA A N 1
ATOM 1657 C CA . ALA A 1 209 ? -14.092 -9.426 7.061 1.00 88.25 209 ALA A CA 1
ATOM 1658 C C . ALA A 1 209 ? -13.509 -8.022 7.319 1.00 88.25 209 ALA A C 1
ATOM 1660 O O . ALA A 1 209 ? -14.115 -7.014 6.954 1.00 88.25 209 ALA A O 1
ATOM 1661 N N . ASP A 1 210 ? -12.333 -7.948 7.937 1.00 89.00 210 ASP A N 1
ATOM 1662 C CA . ASP A 1 210 ? -11.585 -6.716 8.168 1.00 89.00 210 ASP A CA 1
ATOM 1663 C C . ASP A 1 210 ? -11.082 -6.098 6.861 1.00 89.00 210 ASP A C 1
ATOM 1665 O O . ASP A 1 210 ? -11.300 -4.903 6.649 1.00 89.00 210 ASP A O 1
ATOM 1669 N N . PHE A 1 211 ? -10.512 -6.911 5.967 1.00 92.69 211 PHE A N 1
ATOM 1670 C CA . PHE A 1 211 ? -10.131 -6.487 4.620 1.00 92.69 211 PHE A CA 1
ATOM 1671 C C . PHE A 1 211 ? -11.333 -5.971 3.831 1.00 92.69 211 PHE A C 1
ATOM 1673 O O . PHE A 1 211 ? -11.306 -4.849 3.333 1.00 92.69 211 PHE A O 1
ATOM 1680 N N . ASN A 1 212 ? -12.420 -6.744 3.769 1.00 93.88 212 ASN A N 1
ATOM 1681 C CA . ASN A 1 212 ? -13.617 -6.368 3.011 1.00 93.88 212 ASN A CA 1
ATOM 1682 C C . ASN A 1 212 ? -14.226 -5.055 3.527 1.00 93.88 212 ASN A C 1
ATOM 1684 O O . ASN A 1 212 ? -14.634 -4.199 2.741 1.00 93.88 212 ASN A O 1
ATOM 1688 N N . SER A 1 213 ? -14.229 -4.859 4.851 1.00 94.88 213 SER A N 1
ATOM 1689 C CA . SER A 1 213 ? -14.667 -3.603 5.471 1.00 94.88 213 SER A CA 1
ATOM 1690 C C . SER A 1 213 ? -13.737 -2.438 5.116 1.00 94.88 213 SER A C 1
ATOM 1692 O O . SER A 1 213 ? -14.208 -1.348 4.794 1.00 94.88 213 SER A O 1
ATOM 1694 N N . ALA A 1 214 ? -12.420 -2.661 5.141 1.00 96.25 214 ALA A N 1
ATOM 1695 C CA . ALA A 1 214 ? -11.421 -1.662 4.775 1.00 96.25 214 ALA A CA 1
ATOM 1696 C C . ALA A 1 214 ? -11.504 -1.270 3.288 1.00 96.25 214 ALA A C 1
ATOM 1698 O O . ALA A 1 214 ? -11.429 -0.088 2.953 1.00 96.25 214 ALA A O 1
ATOM 1699 N N . GLU A 1 215 ? -11.714 -2.239 2.398 1.00 97.31 215 GLU A N 1
ATOM 1700 C CA . GLU A 1 215 ? -11.880 -2.002 0.964 1.00 97.31 215 GLU A CA 1
ATOM 1701 C C . GLU A 1 215 ? -13.168 -1.209 0.689 1.00 97.31 215 GLU A C 1
ATOM 1703 O O . GLU A 1 215 ? -13.144 -0.213 -0.036 1.00 97.31 215 GLU A O 1
ATOM 1708 N N . ALA A 1 216 ? -14.285 -1.581 1.324 1.00 97.75 216 ALA A N 1
ATOM 1709 C CA . ALA A 1 216 ? -15.542 -0.837 1.236 1.00 97.75 216 ALA A CA 1
ATOM 1710 C C . ALA A 1 216 ? -15.412 0.603 1.763 1.00 97.75 216 ALA A C 1
ATOM 1712 O O . ALA A 1 216 ? -15.958 1.532 1.166 1.00 97.75 216 ALA A O 1
ATOM 1713 N N . LEU A 1 217 ? -14.660 0.806 2.849 1.00 98.06 217 LEU A N 1
ATOM 1714 C CA . LEU A 1 217 ? -14.349 2.132 3.380 1.00 98.06 217 LEU A CA 1
ATOM 1715 C C . LEU A 1 217 ? -13.568 2.976 2.364 1.00 98.06 217 LEU A C 1
ATOM 1717 O O . LEU A 1 217 ? -13.926 4.128 2.124 1.00 98.06 217 LEU A O 1
ATOM 1721 N N . LEU A 1 218 ? -12.527 2.414 1.747 1.00 98.12 218 LEU A N 1
ATOM 1722 C CA . LEU A 1 218 ? -11.671 3.137 0.802 1.00 98.12 218 LEU A CA 1
ATOM 1723 C C . LEU A 1 218 ? -12.363 3.453 -0.527 1.00 98.12 218 LEU A C 1
ATOM 1725 O O . LEU A 1 218 ? -12.104 4.515 -1.097 1.00 98.12 218 LEU A O 1
ATOM 1729 N N . LYS A 1 219 ? -13.304 2.612 -0.979 1.00 97.94 219 LYS A N 1
ATOM 1730 C CA . LYS A 1 219 ? -14.156 2.896 -2.151 1.00 97.94 219 LYS A CA 1
ATOM 1731 C C . LYS A 1 219 ? -14.928 4.218 -2.021 1.00 97.94 219 LYS A C 1
ATOM 1733 O O . LYS A 1 219 ? -15.206 4.849 -3.033 1.00 97.94 219 LYS A O 1
ATOM 1738 N N . LYS A 1 220 ? -15.214 4.694 -0.799 1.00 97.56 220 LYS A N 1
ATOM 1739 C CA . LYS A 1 220 ? -15.865 6.002 -0.557 1.00 97.56 220 LYS A CA 1
ATOM 1740 C C . LYS A 1 220 ? -14.992 7.201 -0.967 1.00 97.56 220 LYS A C 1
ATOM 1742 O O . LYS A 1 220 ? -15.508 8.299 -1.156 1.00 97.56 220 LYS A O 1
ATOM 1747 N N . PHE A 1 221 ? -13.677 7.008 -1.084 1.00 97.12 221 PHE A N 1
ATOM 1748 C CA . PHE A 1 221 ? -12.704 8.059 -1.400 1.00 97.12 221 PHE A CA 1
ATOM 1749 C C . PHE A 1 221 ? -12.100 7.922 -2.796 1.00 97.12 221 PHE A C 1
ATOM 1751 O O . PHE A 1 221 ? -11.401 8.826 -3.248 1.00 97.12 221 PHE A O 1
ATOM 1758 N N . SER A 1 222 ? -12.330 6.812 -3.487 1.00 88.81 222 SER A N 1
ATOM 1759 C CA . SER A 1 222 ? -11.729 6.556 -4.793 1.00 88.81 222 SER A CA 1
ATOM 1760 C C . SER A 1 222 ? -12.484 7.264 -5.905 1.00 88.81 222 SER A C 1
ATOM 1762 O O . SER A 1 222 ? -13.694 6.999 -6.028 1.00 88.81 222 SER A O 1
#

Sequence (222 aa):
MVKLTEWDVLVNGRKGDSTREIWDFPDPINSSTYESITYAGKSYSVCKHKGRTSSQMTEIAKILAEYQKNNDKIMAKIAARKKKDYSEKENKQLELVLKHHGKNSKKIAELNPKNGGFAGMNKPYEITLEDSSTTFPIGPTVNKCTGVIERSGTVCKLIGGVVPYLRPSYRIIYINVNTLRRYDHRLLVHELAHTAANHVMYRPSDHGADFNSAEALLKKFS

Secondary structure (DSSP, 8-state):
-PEEPHHHHH----TT-HHHHHH----TTS-TTEEEEEETTEEEEEE--TT--HHHHHHHHHHHHHHHHHHHHHHHHHHTS-GGGS-HHHHHHHHHHHHHHSTT---EEEPPGGGTT-SEEEEEEEEEE--TTTS---S----S-TTS-SS-HHHHHHHHHHGGGEEEEEEEEEE-HHHHSS--HHHHHHHHHHHHTT--S--TT---HHHHHHHHHHHTT-

Organism: NCBI:txid1070528

Radius of gyration: 17.75 Å; chains: 1; bounding box: 39×43×50 Å